Protein AF-A0A6B2CKG6-F1 (afdb_monomer)

pLDDT: mean 75.69, std 12.94, range [37.03, 96.44]

Secondary structure (DSSP, 8-state):
-EEETTTTEEEEGGGTEEEE------BEEEE---EEEEEGGGTEEEEE--EEET--B-TTSPBPS-EEE-SBS-S------S---EEEE--SSEEEEEEETTS-EEEEE-HHHHHHHHHHHHHHHHHHHHHHHHTTTS-HHHHHHHHHHHHHHHHHHHHHHHHHH--B-TTT-SB-EEEGGGEEE-TTS-EEEHHHHHHHHHHHHHHS---S---SPPPEEEETTEEEESS--

Mean predicted aligned error: 13.19 Å

Radius of gyration: 22.21 Å; Cα contacts (8 Å, |Δi|>4): 334; chains: 1; bounding box: 45×64×53 Å

Nearest PDB structures (foldseek):
  8gl8-assembly1_G  TM=9.209E-01  e=3.034E+00  Flavobacterium johnsoniae
  9cez-assembly1_P  TM=4.208E-01  e=2.707E-02  Escherichia coli K-12
  8gl8-assembly1_C  TM=8.796E-01  e=3.820E+00  Flavobacterium johnsoniae
  9cey-assembly1_P  TM=4.227E-01  e=1.356E-01  Escherichia coli K-12
  8cok-assembly1_A  TM=8.008E-01  e=8.072E+00  Homo sapiens

Solvent-accessible surface area (backbone atoms only — not comparable to full-atom values): 13770 Å² total; per-residue (Å²): 115,47,77,41,74,88,82,30,32,39,36,36,68,97,70,78,40,77,43,80,57,88,78,81,61,63,50,15,18,29,53,54,72,77,44,75,50,75,39,76,66,68,77,40,80,44,78,47,69,51,61,46,62,72,37,61,52,42,99,81,73,47,70,50,92,51,62,39,85,23,79,35,56,64,69,74,85,60,84,77,94,70,88,75,52,70,51,74,48,75,40,65,62,33,50,30,40,37,40,34,76,85,74,50,73,48,78,38,79,11,52,67,61,43,51,48,49,53,52,43,52,50,54,39,51,52,49,50,51,51,45,66,75,35,54,92,77,48,56,70,70,58,51,49,50,46,52,37,49,42,50,38,44,51,51,49,45,47,58,70,42,43,80,68,61,59,55,31,34,51,78,65,64,41,74,34,53,76,44,88,91,50,31,29,43,32,94,86,72,51,76,40,49,44,65,62,32,38,45,39,40,54,41,29,72,76,72,58,44,66,78,94,70,84,70,80,90,77,62,62,47,77,52,100,90,49,77,45,61,71,69,76,129

Foldseek 3Di:
DAADQVQQWDQPPVVRDIDHDDDAAAAKAAWDDWDWDQQPLVRDIDIDIFGDAQHQADPVRHGHPHIDDGDDRAPAPDDDPDDKDWAWDDDQQFNIWIAIPVRDIDTHGNVVLNVLVVVLVVVLVVLVVVCVVCVVPDDPVVNVVSVSVSSNSVVVNCVSCCLQQVCAQLVGRGHWDQDPPQWTDDPVGDIDRSSVRSRSNVCCVPVVDGDPDDDPRWDWDDDPRDIGTPDDD

Structure (mmCIF, N/CA/C/O backbone):
data_AF-A0A6B2CKG6-F1
#
_entry.id   AF-A0A6B2CKG6-F1
#
loop_
_atom_site.group_PDB
_atom_site.id
_atom_site.type_symbol
_atom_site.label_atom_id
_atom_site.label_alt_id
_atom_site.label_comp_id
_atom_site.label_asym_id
_atom_site.label_entity_id
_atom_site.label_seq_id
_atom_site.pdbx_PDB_ins_code
_atom_site.Cartn_x
_atom_site.Cartn_y
_atom_site.Cartn_z
_atom_site.occupancy
_atom_site.B_iso_or_equiv
_atom_site.auth_seq_id
_atom_site.auth_comp_id
_atom_site.auth_asym_id
_atom_site.auth_atom_id
_atom_site.pdbx_PDB_model_num
ATOM 1 N N . TYR A 1 1 ? -1.779 26.942 3.873 1.00 89.62 1 TYR A N 1
ATOM 2 C CA . TYR A 1 1 ? -2.722 26.642 2.777 1.00 89.62 1 TYR A CA 1
ATOM 3 C C . TYR A 1 1 ? -4.115 26.387 3.338 1.00 89.62 1 TYR A C 1
ATOM 5 O O . TYR A 1 1 ? -4.227 25.948 4.483 1.00 89.62 1 TYR A O 1
ATOM 13 N N . ILE A 1 2 ? -5.154 26.669 2.553 1.00 90.94 2 ILE A N 1
ATOM 14 C CA . ILE A 1 2 ? -6.554 26.337 2.862 1.00 90.94 2 ILE A CA 1
ATOM 15 C C . ILE A 1 2 ? -7.037 25.303 1.854 1.00 90.94 2 ILE A C 1
ATOM 17 O O . ILE A 1 2 ? -6.683 25.379 0.681 1.00 90.94 2 ILE A O 1
ATOM 21 N N . VAL A 1 3 ? -7.831 24.346 2.325 1.00 89.06 3 VAL A N 1
ATOM 22 C CA . VAL A 1 3 ? -8.505 23.375 1.469 1.00 89.06 3 VAL A CA 1
ATOM 23 C C . VAL A 1 3 ? -9.988 23.700 1.460 1.00 89.06 3 VAL A C 1
ATOM 25 O O . VAL A 1 3 ? -10.661 23.540 2.480 1.00 89.06 3 VAL A O 1
ATOM 28 N N . ASP A 1 4 ? -10.486 24.140 0.314 1.00 89.31 4 ASP A N 1
ATOM 29 C CA . ASP A 1 4 ? -11.913 24.215 0.052 1.00 89.31 4 ASP A CA 1
ATOM 30 C C . ASP A 1 4 ? -12.355 22.906 -0.608 1.00 89.31 4 ASP A C 1
ATOM 32 O O . ASP A 1 4 ? -11.994 22.576 -1.740 1.00 89.31 4 ASP A O 1
ATOM 36 N N . VAL A 1 5 ? -13.089 22.110 0.164 1.00 84.38 5 VAL A N 1
ATOM 37 C CA . VAL A 1 5 ? -13.532 20.776 -0.245 1.00 84.38 5 VAL A CA 1
ATOM 38 C C . VAL A 1 5 ? -14.704 20.854 -1.221 1.00 84.38 5 VAL A C 1
ATOM 40 O O . VAL A 1 5 ? -14.815 19.989 -2.089 1.00 84.38 5 VAL A O 1
ATOM 43 N N . GLU A 1 6 ? -15.557 21.873 -1.089 1.00 85.94 6 GLU A N 1
ATOM 44 C CA . GLU A 1 6 ? -16.769 22.035 -1.897 1.00 85.94 6 GLU A CA 1
ATOM 45 C C . GLU A 1 6 ? -16.403 22.486 -3.308 1.00 85.94 6 GLU A C 1
ATOM 47 O O . GLU A 1 6 ? -16.802 21.850 -4.285 1.00 85.94 6 GLU A O 1
ATOM 52 N N . SER A 1 7 ? -15.553 23.509 -3.418 1.00 89.81 7 SER A N 1
ATOM 53 C CA . SER A 1 7 ? -15.057 23.993 -4.713 1.00 89.81 7 SER A CA 1
ATOM 54 C C . SER A 1 7 ? -13.883 23.173 -5.269 1.00 89.81 7 SER A C 1
ATOM 56 O O . SER A 1 7 ? -13.495 23.346 -6.427 1.00 89.81 7 SER A O 1
ATOM 58 N N . LYS A 1 8 ? -13.334 22.246 -4.470 1.00 90.56 8 LYS A N 1
ATOM 59 C CA . LYS A 1 8 ? -12.121 21.461 -4.759 1.00 90.56 8 LYS A CA 1
ATOM 60 C C . LYS A 1 8 ? -10.914 22.327 -5.123 1.00 90.56 8 LYS A C 1
ATOM 62 O O . LYS A 1 8 ? -10.184 22.041 -6.079 1.00 90.56 8 LYS A O 1
ATOM 67 N N . VAL A 1 9 ? -10.691 23.372 -4.334 1.00 93.56 9 VAL A N 1
ATOM 68 C CA . VAL A 1 9 ? -9.581 24.311 -4.506 1.00 93.56 9 VAL A CA 1
ATOM 69 C C . VAL A 1 9 ? -8.631 24.237 -3.314 1.00 93.56 9 VAL A C 1
ATOM 71 O O . VAL A 1 9 ? -9.029 24.184 -2.151 1.00 93.56 9 VAL A O 1
ATOM 74 N N . LEU A 1 10 ? -7.337 24.229 -3.616 1.00 91.62 10 LEU A N 1
ATOM 75 C CA . LEU A 1 10 ? -6.250 24.387 -2.666 1.00 91.62 10 LEU A CA 1
ATOM 76 C C . LEU A 1 10 ? -5.692 25.807 -2.794 1.00 91.62 10 LEU A C 1
ATOM 78 O O . LEU A 1 10 ? -5.140 26.164 -3.832 1.00 91.62 10 LEU A O 1
ATOM 82 N N . ILE A 1 11 ? -5.815 26.601 -1.733 1.00 94.25 11 ILE A N 1
ATOM 83 C CA . ILE A 1 11 ? -5.394 28.006 -1.708 1.00 94.25 11 ILE A CA 1
ATOM 84 C C . ILE A 1 11 ? -4.045 28.113 -0.991 1.00 94.25 11 ILE A C 1
ATOM 86 O O . ILE A 1 11 ? -3.936 27.899 0.228 1.00 94.25 11 ILE A O 1
ATOM 90 N N . LEU A 1 12 ? -3.006 28.464 -1.742 1.00 92.81 12 LEU A N 1
ATOM 91 C CA . LEU A 1 12 ? -1.650 28.707 -1.262 1.00 92.81 12 LEU A CA 1
ATOM 92 C C . LEU A 1 12 ? -1.452 30.212 -1.039 1.00 92.81 12 LEU A C 1
ATOM 94 O O . LEU A 1 12 ? -0.927 30.919 -1.893 1.00 92.81 12 LEU A O 1
ATOM 98 N N . LYS A 1 13 ? -1.900 30.696 0.127 1.00 90.50 13 LYS A N 1
ATOM 99 C CA . LYS A 1 13 ? -1.921 32.129 0.480 1.00 90.50 13 LYS A CA 1
ATOM 100 C C . LYS A 1 13 ? -0.591 32.848 0.258 1.00 90.50 13 LYS A C 1
ATOM 102 O O . LYS A 1 13 ? -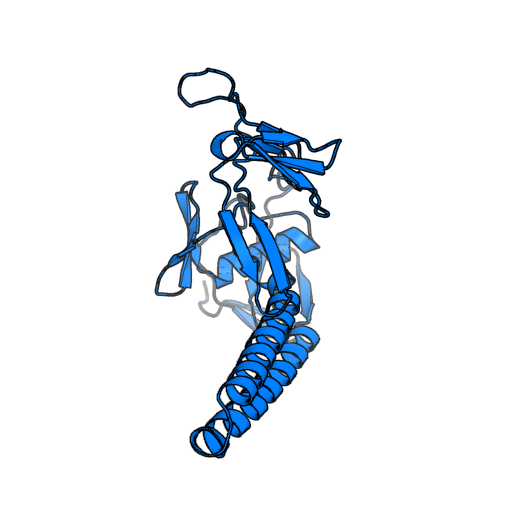0.589 33.921 -0.326 1.00 90.50 13 LYS A O 1
ATOM 107 N N . ASP A 1 14 ? 0.511 32.232 0.677 1.00 91.38 14 ASP A N 1
ATOM 108 C CA . ASP A 1 14 ? 1.851 32.836 0.606 1.00 91.38 14 ASP A CA 1
ATOM 109 C C . ASP A 1 14 ? 2.322 33.064 -0.841 1.00 91.38 14 ASP A C 1
ATOM 111 O O . ASP A 1 14 ? 3.218 33.862 -1.086 1.00 91.38 14 ASP A O 1
ATOM 115 N N . PHE A 1 15 ? 1.693 32.380 -1.800 1.00 91.81 15 PHE A N 1
ATOM 116 C CA . PHE A 1 15 ? 1.998 32.458 -3.227 1.00 91.81 15 PHE A CA 1
ATOM 117 C C . PHE A 1 15 ? 0.878 33.119 -4.035 1.00 91.81 15 PHE A C 1
ATOM 119 O O . PHE A 1 15 ? 0.969 33.168 -5.257 1.00 91.81 15 PHE A O 1
ATOM 126 N N . ASN A 1 16 ? -0.193 33.574 -3.373 1.00 92.25 16 ASN A N 1
ATOM 127 C CA . ASN A 1 16 ? -1.412 34.063 -4.016 1.00 92.25 16 ASN A CA 1
ATOM 128 C C . ASN A 1 16 ? -1.914 33.130 -5.141 1.00 92.25 16 ASN A C 1
ATOM 130 O O . ASN A 1 16 ? -2.263 33.576 -6.232 1.00 92.25 16 ASN A O 1
ATOM 134 N N . LEU A 1 17 ? -1.885 31.816 -4.886 1.00 94.00 17 LEU A N 1
ATOM 135 C CA . LEU A 1 17 ? -2.152 30.792 -5.894 1.00 94.00 17 LEU A CA 1
ATOM 136 C C . LEU A 1 17 ? -3.323 29.897 -5.487 1.00 94.00 17 LEU A C 1
ATOM 138 O O . LEU A 1 17 ? -3.368 29.376 -4.370 1.00 94.00 17 LEU A O 1
ATOM 142 N N . GLU A 1 18 ? -4.229 29.660 -6.432 1.00 94.62 18 GLU A N 1
ATOM 143 C CA . GLU A 1 18 ? -5.342 28.723 -6.301 1.00 94.62 18 GLU A CA 1
ATOM 144 C C . GLU A 1 18 ? -5.160 27.538 -7.248 1.00 94.62 18 GLU A C 1
ATOM 146 O O . GLU A 1 18 ? -4.970 27.701 -8.452 1.00 94.62 18 GLU A O 1
ATOM 151 N N . ILE A 1 19 ? -5.227 26.325 -6.702 1.00 92.38 19 ILE A N 1
ATOM 152 C CA . ILE A 1 19 ? -5.006 25.090 -7.456 1.00 92.38 19 ILE A CA 1
ATOM 153 C C . ILE A 1 19 ? -6.250 24.215 -7.352 1.00 92.38 19 ILE A C 1
ATOM 155 O O . ILE A 1 19 ? -6.601 23.740 -6.272 1.00 92.38 19 ILE A O 1
ATOM 159 N N . LYS A 1 20 ? -6.906 23.951 -8.484 1.00 93.19 20 LYS A N 1
ATOM 160 C CA . LYS A 1 20 ? -8.006 22.978 -8.547 1.00 93.19 20 LYS A CA 1
ATOM 161 C C . LYS A 1 20 ? -7.463 21.555 -8.423 1.00 93.19 20 LYS A C 1
ATOM 163 O O . LYS A 1 20 ? -6.490 21.203 -9.086 1.00 93.19 20 LYS A O 1
ATOM 168 N N . PHE A 1 21 ? -8.115 20.712 -7.623 1.00 88.75 21 PHE A N 1
ATOM 169 C CA . PHE A 1 21 ? -7.756 19.299 -7.480 1.00 88.75 21 PHE A CA 1
ATOM 170 C C . PHE A 1 21 ? -8.911 18.363 -7.863 1.00 88.75 21 PHE A C 1
ATOM 172 O O . PHE A 1 21 ? -10.085 18.651 -7.659 1.00 88.75 21 PHE A O 1
ATOM 179 N N . VAL A 1 22 ? -8.581 17.187 -8.405 1.00 86.31 22 VAL A N 1
ATOM 180 C CA . VAL A 1 22 ? -9.580 16.187 -8.845 1.00 86.31 22 VAL A CA 1
ATOM 181 C C . VAL A 1 22 ? -9.902 15.156 -7.746 1.00 86.31 22 VAL A C 1
ATOM 183 O O . VAL A 1 22 ? -10.965 14.531 -7.755 1.00 86.31 22 VAL A O 1
ATOM 186 N N . GLY A 1 23 ? -8.995 14.978 -6.779 1.00 79.00 23 GLY A N 1
ATOM 187 C CA . GLY A 1 23 ? -9.080 13.968 -5.718 1.00 79.00 23 GLY A CA 1
ATOM 188 C C . GLY A 1 23 ? -10.248 14.132 -4.733 1.00 79.00 23 GLY A C 1
ATOM 189 O O . GLY A 1 23 ? -10.935 15.148 -4.697 1.00 79.00 23 GLY A O 1
ATOM 190 N N . ARG A 1 24 ? -10.464 13.101 -3.902 1.00 79.50 24 ARG A N 1
ATOM 191 C CA . ARG A 1 24 ? -11.426 13.118 -2.784 1.00 79.50 24 ARG A CA 1
ATOM 192 C C . ARG A 1 24 ? -10.695 13.071 -1.446 1.00 79.50 24 ARG A C 1
ATOM 194 O O . ARG A 1 24 ? -9.799 12.241 -1.264 1.00 79.50 24 ARG A O 1
ATOM 201 N N . LEU A 1 25 ? -11.117 13.905 -0.499 1.00 81.75 25 LEU A N 1
ATOM 202 C CA . LEU A 1 25 ? -10.594 13.904 0.866 1.00 81.75 25 LEU A CA 1
ATOM 203 C C . LEU A 1 25 ? -11.277 12.808 1.682 1.00 81.75 25 LEU A C 1
ATOM 205 O O . LEU A 1 25 ? -12.478 12.832 1.928 1.00 81.75 25 LEU A O 1
ATOM 209 N N . ARG A 1 26 ? -10.493 11.817 2.103 1.00 76.06 26 ARG A N 1
ATOM 210 C CA . ARG A 1 26 ? -11.023 10.627 2.786 1.00 76.06 26 ARG A CA 1
ATOM 211 C C . ARG A 1 26 ? -11.264 10.835 4.272 1.00 76.06 26 ARG A C 1
ATOM 213 O O . ARG A 1 26 ? -12.084 10.133 4.850 1.00 76.06 26 ARG A O 1
ATOM 220 N N . TRP A 1 27 ? -10.518 11.741 4.891 1.00 79.44 27 TRP A N 1
ATOM 221 C CA . TRP A 1 27 ? -10.411 11.838 6.340 1.00 79.44 27 TRP A CA 1
ATOM 222 C C . TRP A 1 27 ? -10.795 13.223 6.826 1.00 79.44 27 TRP A C 1
ATOM 224 O O . TRP A 1 27 ? -10.391 14.230 6.248 1.00 79.44 27 TRP A O 1
ATOM 234 N N . PHE A 1 28 ? -11.576 13.243 7.895 1.00 83.88 28 PHE A N 1
ATOM 235 C CA . PHE A 1 28 ? -11.897 14.427 8.661 1.00 83.88 28 PHE A CA 1
ATOM 236 C C . PHE A 1 28 ? -10.957 14.510 9.864 1.00 83.88 28 PHE A C 1
ATOM 238 O O . PHE A 1 28 ? -10.790 13.521 10.583 1.00 83.88 28 PHE A O 1
ATOM 245 N N . GLY A 1 29 ? -10.361 15.676 10.102 1.00 85.81 29 GLY A N 1
ATOM 246 C CA . GLY A 1 29 ? -9.481 15.874 11.252 1.00 85.81 29 GLY A CA 1
ATOM 247 C C . GLY A 1 29 ? -8.511 17.038 11.100 1.00 85.81 29 GLY A C 1
ATOM 248 O O . GLY A 1 29 ? -8.601 17.827 10.154 1.00 85.81 29 GLY A O 1
ATOM 249 N N . ARG A 1 30 ? -7.569 17.150 12.039 1.00 82.81 30 ARG A N 1
ATOM 250 C CA . ARG A 1 30 ? -6.586 18.235 12.062 1.00 82.81 30 ARG A CA 1
ATOM 251 C C . ARG A 1 30 ? -5.640 18.141 10.870 1.00 82.81 30 ARG A C 1
ATOM 253 O O . ARG A 1 30 ? -5.021 17.107 10.625 1.00 82.81 30 ARG A O 1
ATOM 260 N N . GLN A 1 31 ? -5.547 19.246 10.138 1.00 85.81 31 GLN A N 1
ATOM 261 C CA . GLN A 1 31 ? -4.726 19.384 8.942 1.00 85.81 31 GLN A CA 1
ATOM 262 C C . GLN A 1 31 ? -3.233 19.463 9.299 1.00 85.81 31 GLN A C 1
ATOM 264 O O . GLN A 1 31 ? -2.840 20.280 10.132 1.00 85.81 31 GLN A O 1
ATOM 269 N N . GLY A 1 32 ? -2.406 18.649 8.641 1.00 81.50 32 GLY A N 1
ATOM 270 C CA . GLY A 1 32 ? -0.946 18.683 8.735 1.00 81.50 32 GLY A CA 1
ATOM 271 C C . GLY A 1 32 ? -0.275 19.551 7.663 1.00 81.50 32 GLY A C 1
ATOM 272 O O . GLY A 1 32 ? -0.907 20.368 6.987 1.00 81.50 32 GLY A O 1
ATOM 273 N N . ARG A 1 33 ? 1.035 19.372 7.484 1.00 82.75 33 ARG A N 1
ATOM 274 C CA . ARG A 1 33 ? 1.806 20.051 6.432 1.00 82.75 33 ARG A CA 1
ATOM 275 C C . ARG A 1 33 ? 1.435 19.489 5.056 1.00 82.75 33 ARG A C 1
ATOM 277 O O . ARG A 1 33 ? 1.432 18.282 4.884 1.00 82.75 33 ARG A O 1
ATOM 284 N N . LEU A 1 34 ? 1.144 20.357 4.090 1.00 86.62 34 LEU A N 1
ATOM 285 C CA . LEU A 1 34 ? 0.956 19.951 2.697 1.00 86.62 34 LEU A CA 1
ATOM 286 C C . LEU A 1 34 ? 2.306 19.560 2.105 1.00 86.62 34 LEU A C 1
ATOM 288 O O . LEU A 1 34 ? 3.262 20.331 2.189 1.00 86.62 34 LEU A O 1
ATOM 292 N N . GLU A 1 35 ? 2.339 18.408 1.455 1.00 83.75 35 GLU A N 1
ATOM 293 C CA . GLU A 1 35 ? 3.470 17.953 0.660 1.00 83.75 35 GLU A CA 1
ATOM 294 C C . GLU A 1 35 ? 3.045 17.885 -0.801 1.00 83.75 35 GLU A C 1
ATOM 296 O O . GLU A 1 35 ? 2.068 17.217 -1.142 1.00 83.75 35 GLU A O 1
ATOM 301 N N . MET A 1 36 ? 3.765 18.595 -1.665 1.00 84.38 36 MET A N 1
ATOM 302 C CA . MET A 1 36 ? 3.554 18.550 -3.107 1.00 84.38 36 MET A CA 1
ATOM 303 C C . MET A 1 36 ? 4.748 17.874 -3.760 1.00 84.38 36 MET A C 1
ATOM 305 O O . MET A 1 36 ? 5.889 18.229 -3.475 1.00 84.38 36 MET A O 1
ATOM 309 N N . HIS A 1 37 ? 4.486 16.908 -4.631 1.00 84.19 37 HIS A N 1
ATOM 310 C CA . HIS A 1 37 ? 5.516 16.271 -5.439 1.00 84.19 37 HIS A CA 1
ATOM 311 C C . HIS A 1 37 ? 5.060 16.186 -6.889 1.00 84.19 37 HIS A C 1
ATOM 313 O O . HIS A 1 37 ? 3.878 15.976 -7.176 1.00 84.19 37 HIS A O 1
ATOM 319 N N . TYR A 1 38 ? 6.011 16.360 -7.797 1.00 86.38 38 TYR A N 1
ATOM 320 C CA . TYR A 1 38 ? 5.797 16.184 -9.221 1.00 86.38 38 TYR A CA 1
ATOM 321 C C . TYR A 1 38 ? 6.167 14.754 -9.614 1.00 86.38 38 TYR A C 1
ATOM 323 O O . TYR A 1 38 ? 7.263 14.280 -9.318 1.00 86.38 38 TYR A O 1
ATOM 331 N N . ASP A 1 39 ? 5.232 14.047 -10.241 1.00 80.88 39 ASP A N 1
ATOM 332 C CA . ASP A 1 39 ? 5.467 12.734 -10.832 1.00 80.88 39 ASP A CA 1
ATOM 333 C C . ASP A 1 39 ? 5.773 12.929 -12.316 1.00 80.88 39 ASP A C 1
ATOM 335 O O . ASP A 1 39 ? 4.864 13.042 -13.144 1.00 80.88 39 ASP A O 1
ATOM 339 N N . GLU A 1 40 ? 7.065 12.963 -12.639 1.00 78.44 40 GLU A N 1
ATOM 340 C CA . GLU A 1 40 ? 7.563 13.074 -14.013 1.00 78.44 40 GLU A CA 1
ATOM 341 C C . GLU A 1 40 ? 6.969 11.998 -14.924 1.00 78.44 40 GLU A C 1
ATOM 343 O O . GLU A 1 40 ? 6.617 12.288 -16.061 1.00 78.44 40 GLU A O 1
ATOM 348 N N . ALA A 1 41 ? 6.769 10.777 -14.406 1.00 75.50 41 ALA A N 1
ATOM 349 C CA . ALA A 1 41 ? 6.255 9.655 -15.188 1.00 75.50 41 ALA A CA 1
ATOM 350 C C . ALA A 1 41 ? 4.783 9.818 -15.604 1.00 75.50 41 ALA A C 1
ATOM 352 O O . ALA A 1 41 ? 4.252 9.048 -16.411 1.00 75.50 41 ALA A O 1
ATOM 353 N N . ARG A 1 42 ? 4.078 10.761 -14.975 1.00 78.50 42 ARG A N 1
ATOM 354 C CA . ARG A 1 42 ? 2.667 11.066 -15.236 1.00 78.50 42 ARG A CA 1
ATOM 355 C C . ARG A 1 42 ? 2.447 12.495 -15.679 1.00 78.50 42 ARG A C 1
ATOM 357 O O . ARG A 1 42 ? 1.295 12.837 -15.934 1.00 78.50 42 ARG A O 1
ATOM 364 N N . ASN A 1 43 ? 3.512 13.292 -15.737 1.00 86.69 43 ASN A N 1
ATOM 365 C CA . ASN A 1 43 ? 3.441 14.725 -15.961 1.00 86.69 43 ASN A CA 1
ATOM 366 C C . ASN A 1 43 ? 2.349 15.368 -15.083 1.00 86.69 43 ASN A C 1
ATOM 368 O O . ASN A 1 43 ? 1.445 16.052 -15.562 1.00 86.69 43 ASN A O 1
ATOM 372 N N . ALA A 1 44 ? 2.354 15.026 -13.790 1.00 86.94 44 ALA A N 1
ATOM 373 C CA . ALA A 1 44 ? 1.279 15.390 -12.877 1.00 86.94 44 ALA A CA 1
ATOM 374 C C . ALA A 1 44 ? 1.806 15.773 -11.497 1.00 86.94 44 ALA A C 1
ATOM 376 O O . ALA A 1 44 ? 2.668 15.106 -10.926 1.00 86.94 44 ALA A O 1
ATOM 377 N N . TRP A 1 45 ? 1.215 16.820 -10.928 1.00 86.88 45 TRP A N 1
ATOM 378 C CA . TRP A 1 45 ? 1.433 17.207 -9.541 1.00 86.88 45 TRP A CA 1
ATOM 379 C C . TRP A 1 45 ? 0.490 16.451 -8.610 1.00 86.88 45 TRP A C 1
ATOM 381 O O . TRP A 1 45 ? -0.715 16.350 -8.854 1.00 86.88 45 TRP A O 1
ATOM 391 N N . TYR A 1 46 ? 1.040 15.966 -7.504 1.00 83.50 46 TYR A N 1
ATOM 392 C CA . TYR A 1 46 ? 0.298 15.353 -6.415 1.00 83.50 46 TYR A CA 1
ATOM 393 C C . TYR A 1 46 ? 0.459 16.177 -5.146 1.00 83.50 46 TYR A C 1
ATOM 395 O O . TYR A 1 46 ? 1.555 16.610 -4.804 1.00 83.50 46 TYR A O 1
ATOM 403 N N . ALA A 1 47 ? -0.652 16.352 -4.436 1.00 84.62 47 ALA A N 1
ATOM 404 C CA . ALA A 1 47 ? -0.727 17.028 -3.152 1.00 84.62 47 ALA A CA 1
ATOM 405 C C . ALA A 1 47 ? -1.178 16.025 -2.081 1.00 84.62 47 ALA A C 1
ATOM 407 O O . ALA A 1 47 ? -2.272 15.460 -2.165 1.00 84.62 47 ALA A O 1
ATOM 408 N N . CYS A 1 48 ? -0.337 15.814 -1.074 1.00 81.69 48 CYS A N 1
ATOM 409 C CA . CYS A 1 48 ? -0.596 14.958 0.074 1.00 81.69 48 CYS A CA 1
ATOM 410 C C . CYS A 1 48 ? -0.820 15.824 1.313 1.00 81.69 48 CYS A C 1
ATOM 412 O O . CYS A 1 48 ? -0.008 16.687 1.644 1.00 81.69 48 CYS A O 1
ATOM 414 N N . ILE A 1 49 ? -1.932 15.582 2.004 1.00 80.75 49 ILE A N 1
ATOM 415 C CA . ILE A 1 49 ? -2.285 16.277 3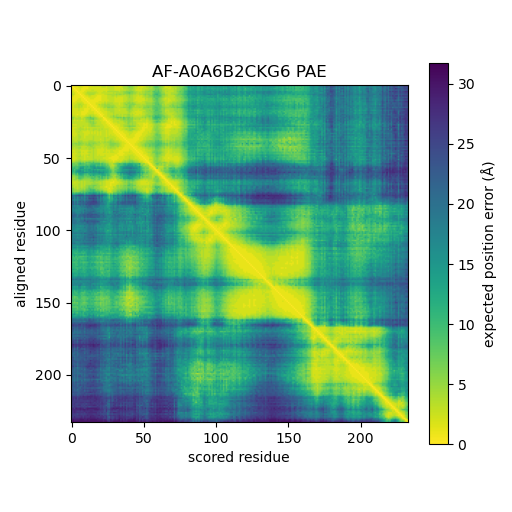.241 1.00 80.75 49 ILE A CA 1
ATOM 416 C C . ILE A 1 49 ? -2.387 15.230 4.353 1.00 80.75 49 ILE A C 1
ATOM 418 O O . ILE A 1 49 ? -3.332 14.433 4.345 1.00 80.75 49 ILE A O 1
ATOM 422 N N . PRO A 1 50 ? -1.449 15.208 5.313 1.00 78.62 50 PRO A N 1
ATOM 423 C CA . PRO A 1 50 ? -1.586 14.433 6.533 1.00 78.62 50 PRO A CA 1
ATOM 424 C C . PRO A 1 50 ? -2.797 14.939 7.319 1.00 78.62 50 PRO A C 1
ATOM 426 O O . PRO A 1 50 ? -2.981 16.148 7.479 1.00 78.62 50 PRO A O 1
ATOM 429 N N . VAL A 1 51 ? -3.623 14.017 7.812 1.00 75.19 51 VAL A N 1
ATOM 430 C CA . VAL A 1 51 ? -4.805 14.339 8.621 1.00 75.19 51 VAL A CA 1
ATOM 431 C C . VAL A 1 51 ? -4.754 13.537 9.914 1.00 75.19 51 VAL A C 1
ATOM 433 O O . VAL A 1 51 ? -4.760 12.306 9.883 1.00 75.19 51 VAL A O 1
ATOM 436 N N . GLU A 1 52 ? -4.733 14.227 11.052 1.00 71.50 52 GLU A N 1
ATOM 437 C CA . GLU A 1 52 ? -4.913 13.596 12.360 1.00 71.50 52 GLU A CA 1
ATOM 438 C C . GLU A 1 52 ? -6.408 13.437 12.653 1.00 71.50 52 GLU A C 1
ATOM 440 O O . GLU A 1 52 ? -7.124 14.400 12.935 1.00 71.50 52 GLU A O 1
ATOM 445 N N . VAL A 1 53 ? -6.891 12.201 12.552 1.00 72.81 53 VAL A N 1
ATOM 446 C CA . VAL A 1 53 ? -8.313 11.859 12.673 1.00 72.81 53 VAL A CA 1
ATOM 447 C C . VAL A 1 53 ? -8.731 11.790 14.142 1.00 72.81 53 VAL A C 1
ATOM 449 O O . VAL A 1 53 ? -8.026 11.209 14.962 1.00 72.81 53 VAL A O 1
ATOM 452 N N . GLY A 1 54 ? -9.896 12.355 14.469 1.00 71.94 54 GLY A N 1
ATOM 453 C CA . GLY A 1 54 ? -10.423 12.404 15.840 1.00 71.94 54 GLY A CA 1
ATOM 454 C C . GLY A 1 54 ? -9.826 13.510 16.718 1.00 71.94 54 GLY A C 1
ATOM 455 O O . GLY A 1 54 ? -10.169 13.602 17.892 1.00 71.94 54 GLY A O 1
ATOM 456 N N . VAL A 1 55 ? -8.959 14.358 16.159 1.00 70.00 55 VAL A N 1
ATOM 457 C CA . VAL A 1 55 ? -8.375 15.515 16.845 1.00 70.00 55 VAL A CA 1
ATOM 458 C C . VAL A 1 55 ? -8.943 16.782 16.213 1.00 70.00 55 VAL A C 1
ATOM 460 O O . VAL A 1 55 ? -8.573 17.150 15.100 1.00 70.00 55 VAL A O 1
ATOM 463 N N . GLU A 1 56 ? -9.865 17.440 16.913 1.00 74.81 56 GLU A N 1
ATOM 464 C CA . GLU A 1 56 ? -10.439 18.733 16.497 1.00 74.81 56 GLU A CA 1
ATOM 465 C C . GLU A 1 56 ? -9.883 19.904 17.322 1.00 74.81 56 GLU A C 1
ATOM 467 O O . GLU A 1 56 ? -9.926 21.060 16.898 1.00 74.81 56 GLU A O 1
ATOM 472 N N . GLU A 1 57 ? -9.290 19.601 18.475 1.00 77.06 57 GLU A N 1
ATOM 473 C CA . GLU A 1 57 ? -8.761 20.567 19.430 1.00 77.06 57 GLU A CA 1
ATOM 474 C C . GLU A 1 57 ? -7.242 20.428 19.555 1.00 77.06 57 GLU A C 1
ATOM 476 O O . GLU A 1 57 ? -6.666 19.341 19.462 1.00 77.06 57 GLU A O 1
ATOM 481 N N . ALA A 1 58 ? -6.560 21.557 19.730 1.00 63.03 58 ALA A N 1
ATOM 482 C CA . ALA A 1 58 ? -5.154 21.576 20.089 1.00 63.03 58 ALA A CA 1
ATOM 483 C C . ALA A 1 58 ? -4.969 21.053 21.522 1.00 63.03 58 ALA A C 1
ATOM 485 O O . ALA A 1 58 ? -5.883 21.116 22.338 1.00 63.03 58 ALA A O 1
ATOM 486 N N . LYS A 1 59 ? -3.744 20.635 21.874 1.00 61.47 59 LYS A N 1
ATOM 487 C CA . LYS A 1 59 ? -3.391 20.198 23.243 1.00 61.47 59 LYS A CA 1
ATOM 488 C C . LYS A 1 59 ? -3.725 21.232 24.335 1.00 61.47 59 LYS A C 1
ATOM 490 O O . LYS A 1 59 ? -3.787 20.884 25.502 1.00 61.47 59 LYS A O 1
ATOM 495 N N . THR A 1 60 ? -3.922 22.491 23.951 1.00 69.81 60 THR A N 1
ATOM 496 C CA . THR A 1 60 ? -4.292 23.622 24.812 1.00 69.81 60 THR A CA 1
ATOM 497 C C . THR A 1 60 ? -5.809 23.841 24.937 1.00 69.81 60 THR A C 1
ATOM 499 O O . THR A 1 60 ? -6.221 24.866 25.469 1.00 69.81 60 THR A O 1
ATOM 502 N N . GLY A 1 61 ? -6.646 22.942 24.403 1.00 70.19 61 GLY A N 1
ATOM 503 C CA . GLY A 1 61 ? -8.116 23.027 24.443 1.00 70.19 61 GLY A CA 1
ATOM 504 C C . GLY A 1 61 ? -8.738 24.001 23.434 1.00 70.19 61 GLY A C 1
ATOM 505 O O . GLY A 1 61 ? -9.955 24.131 23.350 1.00 70.19 61 GLY A O 1
ATOM 506 N N . LYS A 1 62 ? -7.930 24.705 22.631 1.00 75.56 62 LYS A N 1
ATOM 507 C CA . LYS A 1 62 ? -8.440 25.584 21.566 1.00 75.56 62 LYS A CA 1
ATOM 508 C C . LYS A 1 62 ? -8.799 24.764 20.329 1.00 75.56 62 LYS A C 1
ATOM 510 O O . LYS A 1 62 ? -7.984 23.961 19.875 1.00 75.56 62 LYS A O 1
ATOM 515 N N . LYS A 1 63 ? -9.963 25.023 19.722 1.00 76.44 63 LYS A N 1
ATOM 516 C CA . LYS A 1 63 ? -10.335 24.427 18.426 1.00 76.44 63 LYS A CA 1
ATOM 517 C C . LYS A 1 63 ? -9.261 24.706 17.374 1.00 76.44 63 LYS A C 1
ATOM 519 O O . LYS A 1 63 ? -8.777 25.836 17.245 1.00 76.44 63 LYS A O 1
ATOM 524 N N . SER A 1 64 ? -8.879 23.677 16.622 1.00 76.25 64 SER A N 1
ATOM 525 C CA . SER A 1 64 ? -7.943 23.829 15.511 1.00 76.25 64 SER A CA 1
ATOM 526 C C . SER A 1 64 ? -8.573 24.709 14.436 1.00 76.25 64 SER A C 1
ATOM 528 O O . SER A 1 64 ? -9.673 24.440 13.961 1.00 76.25 64 SER A O 1
ATOM 530 N N . LYS A 1 65 ? -7.848 25.747 14.009 1.00 77.25 65 LYS A N 1
ATOM 531 C CA . LYS A 1 65 ? -8.269 26.608 12.892 1.00 77.25 65 LYS A CA 1
ATOM 532 C C . LYS A 1 65 ? -8.224 25.881 11.543 1.00 77.25 65 LYS A C 1
ATOM 534 O O . LYS A 1 65 ? -8.881 26.309 10.602 1.00 77.25 65 LYS A O 1
ATOM 539 N N . HIS A 1 66 ? -7.450 24.799 11.448 1.00 84.62 66 HIS A N 1
ATOM 540 C CA . HIS A 1 66 ? -7.227 24.061 10.208 1.00 84.62 66 HIS A CA 1
ATOM 541 C C . HIS A 1 66 ? -7.727 22.623 10.367 1.00 84.62 66 HIS A C 1
ATOM 543 O O . HIS A 1 66 ? -7.066 21.779 10.985 1.00 84.62 66 HIS A O 1
ATOM 549 N N . ILE A 1 67 ? -8.917 22.372 9.824 1.00 86.56 67 ILE A N 1
ATOM 550 C CA . ILE A 1 67 ? -9.573 21.065 9.797 1.00 86.56 67 ILE A CA 1
ATOM 551 C C . ILE A 1 67 ? -9.827 20.688 8.342 1.00 86.56 67 ILE A C 1
ATOM 553 O O . ILE A 1 67 ? -10.474 21.429 7.604 1.00 86.56 67 ILE A O 1
ATOM 557 N N . VAL A 1 68 ? -9.352 19.509 7.951 1.00 85.25 68 VAL A N 1
ATOM 558 C CA . VAL A 1 68 ? -9.746 18.882 6.692 1.00 85.25 68 VAL A CA 1
ATOM 559 C C . VAL A 1 68 ? -11.112 18.242 6.894 1.00 85.25 68 VAL A C 1
ATOM 561 O O . VAL A 1 68 ? -11.312 17.511 7.861 1.00 85.25 68 VAL A O 1
ATOM 564 N N . LYS A 1 69 ? -12.053 18.496 5.980 1.00 86.94 69 LYS A N 1
ATOM 565 C CA . LYS A 1 69 ? -13.424 17.968 6.039 1.00 86.94 69 LYS A CA 1
ATOM 566 C C . LYS A 1 69 ? -13.622 16.802 5.064 1.00 86.94 69 LYS A C 1
ATOM 568 O O . LYS A 1 69 ? -14.323 16.933 4.068 1.00 86.94 69 LYS A O 1
ATOM 573 N N . GLY A 1 70 ? -12.951 15.677 5.306 1.00 81.81 70 GLY A N 1
ATOM 574 C CA . GLY A 1 70 ? -13.123 14.464 4.496 1.00 81.81 70 GLY A CA 1
ATOM 575 C C . GLY A 1 70 ? -14.265 13.549 4.954 1.00 81.81 70 GLY A C 1
ATOM 576 O O . GLY A 1 70 ? -14.945 13.815 5.939 1.00 81.81 70 GLY A O 1
ATOM 577 N N . GLU A 1 71 ? -14.447 12.429 4.252 1.00 78.00 71 GLU A N 1
ATOM 578 C CA . GLU A 1 71 ? -15.581 11.502 4.446 1.00 78.00 71 GLU A CA 1
ATOM 579 C C . GLU A 1 71 ? -15.626 10.811 5.831 1.00 78.00 71 GLU A C 1
ATOM 581 O O . GLU A 1 71 ? -16.703 10.501 6.337 1.00 78.00 71 GLU A O 1
ATOM 586 N N . ARG A 1 72 ? -14.475 10.519 6.456 1.00 69.44 72 ARG A N 1
ATOM 587 C CA . ARG A 1 72 ? -14.388 9.679 7.670 1.00 69.44 72 ARG A CA 1
ATOM 588 C C . ARG A 1 72 ? -13.883 10.447 8.891 1.00 69.44 72 ARG A C 1
ATOM 590 O O . ARG A 1 72 ? -12.742 10.898 8.888 1.00 69.44 72 ARG A O 1
ATOM 597 N N . ARG A 1 73 ? -14.686 10.504 9.964 1.00 70.81 73 ARG A N 1
ATOM 598 C CA . ARG A 1 73 ? -14.356 11.189 11.240 1.00 70.81 73 ARG A CA 1
ATOM 599 C C . ARG A 1 73 ? -13.673 10.319 12.291 1.00 70.81 73 ARG A C 1
ATOM 601 O O . ARG A 1 73 ? -13.011 10.842 13.178 1.00 70.81 73 ARG A O 1
ATOM 608 N N . VAL A 1 74 ? -13.827 9.002 12.194 1.00 64.81 74 VAL A N 1
ATOM 609 C CA . VAL A 1 74 ? -13.221 8.038 13.116 1.00 64.81 74 VAL A CA 1
ATOM 610 C C . VAL A 1 74 ? -12.533 6.932 12.337 1.00 64.81 74 VAL A C 1
ATOM 612 O O . VAL A 1 74 ? -12.967 6.527 11.257 1.00 64.81 74 VAL A O 1
ATOM 615 N N . ILE A 1 75 ? -11.437 6.441 12.900 1.00 59.78 75 ILE A N 1
ATOM 616 C CA . ILE A 1 75 ? -10.678 5.325 12.338 1.00 59.78 75 ILE A CA 1
ATOM 617 C C . ILE A 1 75 ? -11.352 3.989 12.681 1.00 59.78 75 ILE A C 1
ATOM 619 O O . ILE A 1 75 ? -11.324 3.044 11.888 1.00 59.78 75 ILE A O 1
ATOM 623 N N . GLN A 1 76 ? -11.943 3.901 13.874 1.00 52.50 76 GLN A N 1
ATOM 624 C CA . GLN A 1 76 ? -12.487 2.667 14.422 1.00 52.50 76 GLN A CA 1
ATOM 625 C C . GLN A 1 76 ? -13.925 2.450 13.944 1.00 52.50 76 GLN A C 1
ATOM 627 O O . GLN A 1 76 ? -14.815 3.241 14.233 1.00 52.50 76 GLN A O 1
ATOM 632 N N . ILE A 1 77 ? -14.151 1.358 13.209 1.00 53.00 77 ILE A N 1
ATOM 633 C CA . ILE A 1 77 ? -15.443 1.075 12.563 1.00 53.00 77 ILE A CA 1
ATOM 634 C C . ILE A 1 77 ? -16.413 0.318 13.496 1.00 53.00 77 ILE A C 1
ATOM 636 O O . ILE A 1 77 ? -17.615 0.376 13.261 1.00 53.00 77 ILE A O 1
ATOM 640 N N . LYS A 1 78 ? -15.940 -0.354 14.564 1.00 50.44 78 LYS A N 1
ATOM 641 C CA . LYS A 1 78 ? -16.745 -0.894 15.690 1.00 50.44 78 LYS A CA 1
ATOM 642 C C . LYS A 1 78 ? -15.858 -1.602 16.721 1.00 50.44 78 LYS A C 1
ATOM 644 O O . LYS A 1 78 ? -14.814 -2.150 16.366 1.00 50.44 78 LYS A O 1
ATOM 649 N N . SER A 1 79 ? -16.305 -1.659 17.974 1.00 48.19 79 SER A N 1
ATOM 650 C CA . SER A 1 79 ? -15.720 -2.544 18.988 1.00 48.19 79 SER A CA 1
ATOM 651 C C . SER A 1 79 ? -15.969 -4.017 18.624 1.00 48.19 79 SER A C 1
ATOM 653 O O . SER A 1 79 ? -17.059 -4.360 18.144 1.00 48.19 79 SER A O 1
ATOM 655 N N . PRO A 1 80 ? -14.982 -4.910 18.803 1.00 56.88 80 PRO A N 1
ATOM 656 C CA . PRO A 1 80 ? -15.166 -6.331 18.543 1.00 56.88 80 PRO A CA 1
ATOM 657 C C . PRO A 1 80 ? -16.204 -6.908 19.514 1.00 56.88 80 PRO A C 1
ATOM 659 O O . PRO A 1 80 ? -16.110 -6.728 20.720 1.00 56.88 80 PRO A O 1
ATOM 662 N N . LYS A 1 81 ? -17.205 -7.614 18.977 1.00 60.38 81 LYS A N 1
ATOM 663 C CA . LYS A 1 81 ? -18.327 -8.176 19.752 1.00 60.38 81 LYS A CA 1
ATOM 664 C C . LYS A 1 81 ? -17.976 -9.427 20.584 1.00 60.38 81 LYS A C 1
ATOM 666 O O . LYS A 1 81 ? -18.879 -10.010 21.165 1.00 60.38 81 LYS A O 1
ATOM 671 N N . GLY A 1 82 ? -16.729 -9.907 20.591 1.00 66.69 82 GLY A N 1
ATOM 672 C CA . GLY A 1 82 ? -16.409 -11.214 21.179 1.00 66.69 82 GLY A CA 1
ATOM 673 C C . GLY A 1 82 ? -14.941 -11.411 21.550 1.00 66.69 82 GLY A C 1
ATOM 674 O O . GLY A 1 82 ? -14.098 -10.569 21.252 1.00 66.69 82 GLY A O 1
ATOM 675 N N . ASN A 1 83 ? -14.659 -12.552 22.183 1.00 71.62 83 ASN A N 1
ATOM 676 C CA . ASN A 1 83 ? -13.378 -12.943 22.791 1.00 71.62 83 ASN A CA 1
ATOM 677 C C . ASN A 1 83 ? -12.552 -13.944 21.951 1.00 71.62 83 ASN A C 1
ATOM 679 O O . ASN A 1 83 ? -11.589 -14.522 22.455 1.00 71.62 83 ASN A O 1
ATOM 683 N N . LYS A 1 84 ? -12.929 -14.174 20.687 1.00 72.62 84 LYS A N 1
ATOM 684 C CA . LYS A 1 84 ? -12.265 -15.145 19.805 1.00 72.62 84 LYS A CA 1
ATOM 685 C C . LYS A 1 84 ? -10.842 -14.703 19.460 1.00 72.62 84 LYS A C 1
ATOM 687 O O . LYS A 1 84 ? -10.585 -13.518 19.242 1.00 72.62 84 LYS A O 1
ATOM 692 N N . ALA A 1 85 ? -9.934 -15.668 19.381 1.00 72.00 85 ALA A N 1
ATOM 693 C CA . ALA A 1 85 ? -8.565 -15.447 18.930 1.00 72.00 85 ALA A CA 1
ATOM 694 C C . ALA A 1 85 ? -8.460 -15.731 17.430 1.00 72.00 85 ALA A C 1
ATOM 696 O O . ALA A 1 85 ? -9.163 -16.597 16.919 1.00 72.00 85 ALA A O 1
ATOM 697 N N . ALA A 1 86 ? -7.576 -15.022 16.733 1.00 75.06 86 ALA A N 1
ATOM 698 C CA . ALA A 1 86 ? -7.266 -15.301 15.339 1.00 75.06 86 ALA A CA 1
ATOM 699 C C . ALA A 1 86 ? -5.753 -15.385 15.139 1.00 75.06 86 ALA A C 1
ATOM 701 O O . ALA A 1 86 ? -5.013 -14.534 15.634 1.00 75.06 86 ALA A O 1
ATOM 702 N N . SER A 1 87 ? -5.318 -16.405 14.407 1.00 73.12 87 SER A N 1
ATOM 703 C CA . SER A 1 87 ? -3.979 -16.513 13.842 1.00 73.12 87 SER A CA 1
ATOM 704 C C . SER A 1 87 ? -4.011 -15.990 12.412 1.00 73.12 87 SER A C 1
ATOM 706 O O . SER A 1 87 ? -4.970 -16.254 11.684 1.00 73.12 87 SER A O 1
ATOM 708 N N . ILE A 1 88 ? -2.994 -15.226 12.020 1.00 73.75 88 ILE A N 1
ATOM 709 C CA . ILE A 1 88 ? -2.875 -14.698 10.663 1.00 73.75 88 ILE A CA 1
ATOM 710 C C . ILE A 1 88 ? -1.466 -14.973 10.165 1.00 73.75 88 ILE A C 1
ATOM 712 O O . ILE A 1 88 ? -0.501 -14.533 10.787 1.00 73.75 88 ILE A O 1
ATOM 716 N N . ASP A 1 89 ? -1.378 -15.654 9.032 1.00 75.38 89 ASP A N 1
ATOM 717 C CA . ASP A 1 89 ? -0.144 -15.853 8.285 1.00 75.38 89 ASP A CA 1
ATOM 718 C C . ASP A 1 89 ? -0.190 -15.049 6.984 1.00 75.38 89 ASP A C 1
ATOM 720 O O . ASP A 1 89 ? -1.251 -14.952 6.360 1.00 75.38 89 ASP A O 1
ATOM 724 N N . LEU A 1 90 ? 0.938 -14.461 6.584 1.00 70.81 90 LEU A N 1
ATOM 725 C CA . LEU A 1 90 ? 1.054 -13.736 5.321 1.00 70.81 90 LEU A CA 1
ATOM 726 C C . LEU A 1 90 ? 2.023 -14.428 4.387 1.00 70.81 90 LEU A C 1
ATOM 728 O O . LEU A 1 90 ? 3.172 -14.678 4.735 1.00 70.81 90 LEU A O 1
ATOM 732 N N . GLY A 1 91 ? 1.584 -14.615 3.149 1.00 67.62 91 GLY A N 1
ATOM 733 C CA . GLY A 1 91 ? 2.414 -15.155 2.093 1.00 67.62 91 GLY A CA 1
ATOM 734 C C . GLY A 1 91 ? 2.140 -14.501 0.748 1.00 67.62 91 GLY A C 1
ATOM 735 O O . GLY A 1 91 ? 1.136 -13.833 0.517 1.00 67.62 91 GLY A O 1
ATOM 736 N N . ILE A 1 92 ? 3.047 -14.733 -0.195 1.00 65.19 92 ILE A N 1
ATOM 737 C CA . ILE A 1 92 ? 2.890 -14.233 -1.564 1.00 65.19 92 ILE A CA 1
ATOM 738 C C . ILE A 1 92 ? 1.813 -15.010 -2.345 1.00 65.19 92 ILE A C 1
ATOM 740 O O . ILE A 1 92 ? 1.088 -14.433 -3.149 1.00 65.19 92 ILE A O 1
ATOM 744 N N . ASN A 1 93 ? 1.665 -16.317 -2.083 1.00 65.50 93 ASN A N 1
ATOM 745 C CA . ASN A 1 93 ? 0.622 -17.154 -2.694 1.00 65.50 93 ASN A CA 1
ATOM 746 C C . ASN A 1 93 ? -0.746 -16.929 -2.039 1.00 65.50 93 ASN A C 1
ATOM 748 O O . ASN A 1 93 ? -1.763 -16.892 -2.729 1.00 65.50 93 ASN A O 1
ATOM 752 N N . ASN A 1 94 ? -0.754 -16.750 -0.717 1.00 71.56 94 ASN A N 1
ATOM 753 C CA . ASN A 1 94 ? -1.921 -16.436 0.096 1.00 71.56 94 ASN A CA 1
ATOM 754 C C . ASN A 1 94 ? -1.619 -15.143 0.848 1.00 71.56 94 ASN A C 1
ATOM 756 O O . ASN A 1 94 ? -0.949 -15.184 1.876 1.00 71.56 94 ASN A O 1
ATOM 760 N N . LEU A 1 95 ? -2.102 -14.012 0.321 1.00 70.56 95 LEU A N 1
ATOM 761 C CA . LEU A 1 95 ? -1.877 -12.681 0.895 1.00 70.56 95 LEU A CA 1
ATOM 762 C C . LEU A 1 95 ? -2.180 -12.643 2.385 1.00 70.56 95 LEU A C 1
ATOM 764 O O . LEU A 1 95 ? -1.476 -11.962 3.117 1.00 70.56 95 LEU A O 1
ATOM 768 N N . ALA A 1 96 ? -3.202 -13.383 2.814 1.00 74.19 96 ALA A N 1
ATOM 769 C CA . ALA A 1 96 ? -3.361 -13.774 4.201 1.00 74.19 96 ALA A CA 1
ATOM 770 C C . ALA A 1 96 ? -4.086 -15.121 4.315 1.00 74.19 96 ALA A C 1
ATOM 772 O O . ALA A 1 96 ? -5.017 -15.403 3.557 1.00 74.19 96 ALA A O 1
ATOM 773 N N . SER A 1 97 ? -3.701 -15.921 5.300 1.00 77.06 97 SER A N 1
ATOM 774 C CA . SER A 1 97 ? -4.470 -17.055 5.813 1.00 77.06 97 SER A CA 1
ATOM 775 C C . SER A 1 97 ? -4.863 -16.730 7.248 1.00 77.06 97 SER A C 1
ATOM 777 O O . SER A 1 97 ? -3.995 -16.493 8.084 1.00 77.06 97 SER A O 1
ATOM 779 N N . VAL A 1 98 ? -6.163 -16.650 7.524 1.00 78.12 98 VAL A N 1
ATOM 780 C CA . VAL A 1 98 ? -6.703 -16.274 8.834 1.00 78.12 98 VAL A CA 1
ATOM 781 C C . VAL A 1 98 ? -7.451 -17.461 9.418 1.00 78.12 98 VAL A C 1
ATOM 783 O O . VAL A 1 98 ? -8.446 -17.892 8.845 1.00 78.12 98 VAL A O 1
ATOM 786 N N . VAL A 1 99 ? -7.017 -17.951 10.574 1.00 78.38 99 VAL A N 1
ATOM 787 C CA . VAL A 1 99 ? -7.700 -19.018 11.319 1.00 78.38 99 VAL A CA 1
ATOM 788 C C . VAL A 1 99 ? -8.221 -18.438 12.620 1.00 78.38 99 VAL A C 1
ATOM 790 O O . VAL A 1 99 ? -7.462 -17.833 13.373 1.00 78.38 99 VAL A O 1
ATOM 793 N N . VAL A 1 100 ? -9.506 -18.615 12.899 1.00 78.31 100 VAL A N 1
ATOM 794 C CA . VAL A 1 100 ? -10.157 -18.147 14.125 1.00 78.31 100 VAL A CA 1
ATOM 795 C C . VAL A 1 100 ? -10.363 -19.329 15.073 1.00 78.31 100 VAL A C 1
ATOM 797 O O . VAL A 1 100 ? -10.556 -20.464 14.648 1.00 78.31 100 VAL A O 1
ATOM 800 N N . SER A 1 101 ? -10.343 -19.070 16.380 1.00 78.06 101 SER A N 1
ATOM 801 C CA . SER A 1 101 ? -10.490 -20.078 17.438 1.00 78.06 101 SER A CA 1
ATOM 802 C C . SER A 1 101 ? -11.829 -20.828 17.439 1.00 78.06 101 SER A C 1
ATOM 804 O O . SER A 1 101 ? -12.009 -21.728 18.246 1.00 78.06 101 SER A O 1
ATOM 806 N N . ASP A 1 102 ? -12.782 -20.440 16.592 1.00 77.94 102 ASP A N 1
ATOM 807 C CA . ASP A 1 102 ? -14.064 -21.125 16.398 1.00 77.94 102 ASP A CA 1
ATOM 808 C C . ASP A 1 102 ? -14.065 -22.087 15.198 1.00 77.94 102 ASP A C 1
ATOM 810 O O . ASP A 1 102 ? -15.123 -22.573 14.815 1.00 77.94 102 ASP A O 1
ATOM 814 N N . GLY A 1 103 ? -12.901 -22.331 14.588 1.00 72.31 103 GLY A N 1
ATOM 815 C CA . GLY A 1 103 ? -12.762 -23.176 13.403 1.00 72.31 103 GLY A CA 1
ATOM 816 C C . GLY A 1 103 ? -12.965 -22.439 12.078 1.00 72.31 103 GLY A C 1
ATOM 817 O O . GLY A 1 103 ? -12.769 -23.038 11.023 1.00 72.31 103 GLY A O 1
ATOM 818 N N . THR A 1 104 ? -13.303 -21.142 12.088 1.00 76.81 104 THR A N 1
ATOM 819 C CA . THR A 1 104 ? -13.407 -20.360 10.848 1.00 76.81 104 THR A CA 1
ATOM 820 C C . THR A 1 104 ? -12.034 -20.214 10.203 1.00 76.81 104 THR A C 1
ATOM 822 O O . THR A 1 104 ? -11.099 -19.700 10.821 1.00 76.81 104 THR A O 1
ATOM 825 N N . TRP A 1 105 ? -11.932 -20.579 8.928 1.00 77.56 105 TRP A N 1
ATOM 826 C CA . TRP A 1 105 ? -10.741 -20.364 8.115 1.00 77.56 105 TRP A CA 1
ATOM 827 C C . TRP A 1 105 ? -11.062 -19.456 6.929 1.00 77.56 105 TRP A C 1
ATOM 829 O O . TRP A 1 105 ? -11.994 -19.708 6.168 1.00 77.56 105 TRP A O 1
ATOM 839 N N . ILE A 1 106 ? -10.297 -18.373 6.782 1.00 77.62 106 ILE A N 1
ATOM 840 C CA . ILE A 1 106 ? -10.451 -17.403 5.700 1.00 77.62 106 ILE A CA 1
ATOM 841 C C . ILE A 1 106 ? -9.139 -17.302 4.932 1.00 77.62 106 ILE A C 1
ATOM 843 O O . ILE A 1 106 ? -8.101 -16.956 5.497 1.00 77.62 106 ILE A O 1
ATOM 847 N N . LEU A 1 107 ? -9.203 -17.553 3.627 1.00 76.19 107 LEU A N 1
ATOM 848 C CA . LEU A 1 107 ? -8.055 -17.493 2.734 1.00 76.19 107 LEU A CA 1
ATOM 849 C C . LEU A 1 107 ? -8.179 -16.319 1.762 1.00 76.19 107 LEU A C 1
ATOM 851 O O . LEU A 1 107 ? -9.125 -16.236 0.978 1.00 76.19 107 LEU A O 1
ATOM 855 N N . TYR A 1 108 ? -7.177 -15.446 1.755 1.00 72.00 108 TYR A N 1
ATOM 856 C CA . TYR A 1 108 ? -7.038 -14.374 0.775 1.00 72.00 108 TYR A CA 1
ATOM 857 C C . TYR A 1 108 ? -5.991 -14.786 -0.248 1.00 72.00 108 TYR A C 1
ATOM 859 O O . TYR A 1 108 ? -4.790 -14.706 0.007 1.00 72.00 108 TYR A O 1
ATOM 867 N N . LYS A 1 109 ? -6.443 -15.239 -1.419 1.00 75.12 109 LYS A N 1
ATOM 868 C CA . LYS A 1 109 ? -5.542 -15.653 -2.501 1.00 75.12 109 LYS A CA 1
ATOM 869 C C . LYS A 1 109 ? -4.691 -14.471 -2.969 1.00 75.12 109 LYS A C 1
ATOM 871 O O . LYS A 1 109 ? -5.209 -13.411 -3.309 1.00 75.12 109 LYS A O 1
ATOM 876 N N . GLY A 1 110 ? -3.381 -14.685 -3.008 1.00 73.38 110 GLY A N 1
ATOM 877 C CA . GLY A 1 110 ? -2.370 -13.732 -3.463 1.00 73.38 110 GLY A CA 1
ATOM 878 C C . GLY A 1 110 ? -1.883 -13.931 -4.887 1.00 73.38 110 GLY A C 1
ATOM 879 O O . GLY A 1 110 ? -1.143 -13.092 -5.386 1.00 73.38 110 GLY A O 1
ATOM 8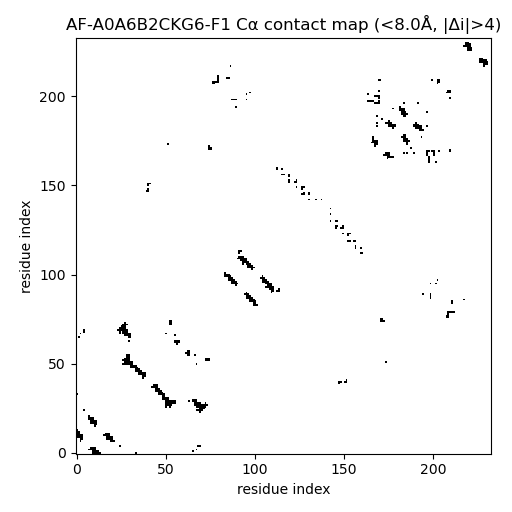80 N N . ILE A 1 111 ? -2.337 -14.989 -5.563 1.00 75.31 111 ILE A N 1
ATOM 881 C CA . ILE A 1 111 ? -1.896 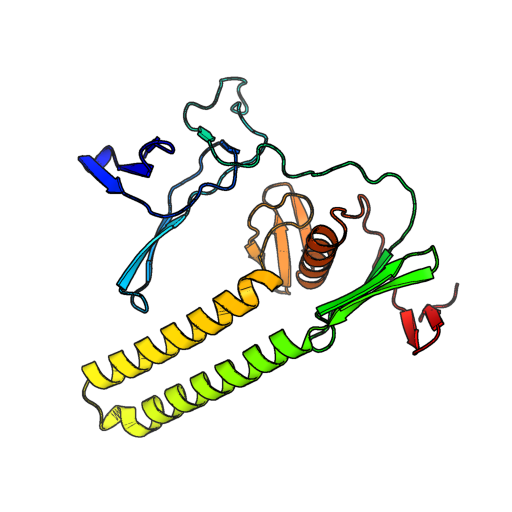-15.369 -6.913 1.00 75.31 111 ILE A CA 1
ATOM 882 C C . ILE A 1 111 ? -1.910 -14.186 -7.889 1.00 75.31 111 ILE A C 1
ATOM 884 O O . ILE A 1 111 ? -0.892 -13.925 -8.513 1.00 75.31 111 ILE A O 1
ATOM 888 N N . ARG A 1 112 ? -2.986 -13.389 -7.941 1.00 75.19 112 ARG A N 1
ATOM 889 C CA . ARG A 1 112 ? -3.047 -12.228 -8.853 1.00 75.19 112 ARG A CA 1
ATOM 890 C C . ARG A 1 112 ? -2.024 -11.139 -8.512 1.00 75.19 112 ARG A C 1
ATOM 892 O O . ARG A 1 112 ? -1.426 -10.545 -9.398 1.00 75.19 112 ARG A O 1
ATOM 899 N N . ALA A 1 113 ? -1.795 -10.889 -7.222 1.00 74.25 113 ALA A N 1
ATOM 900 C CA . ALA A 1 113 ? -0.785 -9.929 -6.776 1.00 74.25 113 ALA A CA 1
ATOM 901 C C . ALA A 1 113 ? 0.637 -10.416 -7.086 1.00 74.25 113 ALA A C 1
ATOM 903 O O . ALA A 1 113 ? 1.503 -9.626 -7.459 1.00 74.25 113 ALA A O 1
ATOM 904 N N . LYS A 1 114 ? 0.858 -11.726 -6.954 1.00 78.06 114 LYS A N 1
ATOM 905 C CA . LYS A 1 114 ? 2.098 -12.408 -7.312 1.00 78.06 114 LYS A CA 1
ATOM 906 C C . LYS A 1 114 ? 2.359 -12.333 -8.819 1.00 78.06 114 LYS A C 1
ATOM 908 O O . LYS A 1 114 ? 3.458 -11.962 -9.213 1.00 78.06 114 LYS A O 1
ATOM 913 N N . GLU A 1 115 ? 1.364 -12.644 -9.646 1.00 83.44 115 GLU A N 1
ATOM 914 C CA . GLU A 1 115 ? 1.430 -12.532 -11.111 1.00 83.44 115 GLU A CA 1
ATOM 915 C C . GLU A 1 115 ? 1.799 -11.112 -11.540 1.00 83.44 115 GLU A C 1
ATOM 917 O O . GLU A 1 115 ? 2.745 -10.926 -12.303 1.00 83.44 115 GLU A O 1
ATOM 922 N N . ASP A 1 116 ? 1.115 -10.111 -10.983 1.00 84.12 116 ASP A N 1
ATOM 923 C CA . ASP A 1 116 ? 1.412 -8.705 -11.245 1.00 84.12 116 ASP A CA 1
ATOM 924 C C . ASP A 1 116 ? 2.845 -8.345 -10.855 1.00 84.12 116 ASP A C 1
ATOM 926 O O . ASP A 1 116 ? 3.556 -7.708 -11.633 1.00 84.12 116 ASP A O 1
ATOM 930 N N . TYR A 1 117 ? 3.292 -8.777 -9.674 1.00 84.31 117 TYR A N 1
ATOM 931 C CA . TYR A 1 117 ? 4.664 -8.564 -9.231 1.00 84.31 117 TYR A CA 1
ATOM 932 C C . TYR A 1 117 ? 5.677 -9.140 -10.220 1.00 84.31 117 TYR A C 1
ATOM 934 O O . TYR A 1 117 ? 6.537 -8.400 -10.697 1.00 84.31 117 TYR A O 1
ATOM 942 N N . PHE A 1 118 ? 5.556 -10.420 -10.583 1.00 87.75 118 PHE A N 1
ATOM 943 C CA . PHE A 1 118 ? 6.491 -11.054 -11.514 1.00 87.75 118 PHE A CA 1
ATOM 944 C C . PHE A 1 118 ? 6.454 -10.420 -12.900 1.00 87.75 118 PHE A C 1
ATOM 946 O O . PHE A 1 118 ? 7.510 -10.166 -13.479 1.00 87.75 118 PHE A O 1
ATOM 953 N N . TYR A 1 119 ? 5.263 -10.115 -13.413 1.00 91.19 119 TYR A N 1
ATOM 954 C CA . TYR A 1 119 ? 5.106 -9.466 -14.706 1.00 91.19 119 TYR A CA 1
ATOM 955 C C . TYR A 1 119 ? 5.811 -8.105 -14.740 1.00 91.19 119 TYR A C 1
ATOM 957 O O . TYR A 1 119 ? 6.652 -7.865 -15.606 1.00 91.19 119 TYR A O 1
ATOM 965 N N . PHE A 1 120 ? 5.521 -7.214 -13.786 1.00 90.75 120 PHE A N 1
ATOM 966 C CA . PHE A 1 120 ? 6.121 -5.879 -13.788 1.00 90.75 120 PHE A CA 1
ATOM 967 C C . PHE A 1 120 ? 7.613 -5.907 -13.46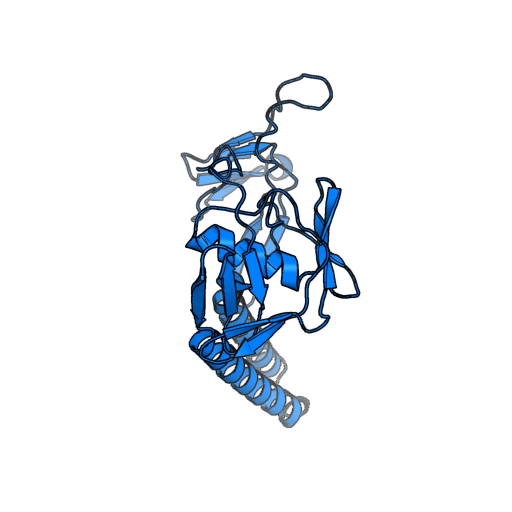9 1.00 90.75 120 PHE A C 1
ATOM 969 O O . PHE A 1 120 ? 8.358 -5.173 -14.110 1.00 90.75 120 PHE A O 1
ATOM 976 N N . MET A 1 121 ? 8.063 -6.754 -12.541 1.00 89.38 121 MET A N 1
ATOM 977 C CA . MET A 1 121 ? 9.492 -6.899 -12.244 1.00 89.38 121 MET A CA 1
ATOM 978 C C . MET A 1 121 ? 10.273 -7.383 -13.466 1.00 89.38 121 MET A C 1
ATOM 980 O O . MET A 1 121 ? 11.323 -6.822 -13.768 1.00 89.38 121 MET A O 1
ATOM 984 N N . LYS A 1 122 ? 9.733 -8.354 -14.217 1.00 95.75 122 LYS A N 1
ATOM 985 C CA . LYS A 1 122 ? 10.332 -8.810 -15.477 1.00 95.75 122 LYS A CA 1
ATOM 986 C C . LYS A 1 122 ? 10.427 -7.668 -16.491 1.00 95.75 122 LYS A C 1
ATOM 988 O O . LYS A 1 122 ? 11.502 -7.412 -17.019 1.00 95.75 122 LYS A O 1
ATOM 993 N N . ARG A 1 123 ? 9.332 -6.932 -16.709 1.00 96.12 123 ARG A N 1
ATOM 994 C CA . ARG A 1 123 ? 9.309 -5.782 -17.632 1.00 96.12 123 ARG A CA 1
ATOM 995 C C . ARG A 1 123 ? 10.298 -4.685 -17.233 1.00 96.12 123 ARG A C 1
ATOM 997 O O . ARG A 1 123 ? 10.943 -4.112 -18.099 1.00 96.12 123 ARG A O 1
ATOM 1004 N N . ILE A 1 124 ? 10.426 -4.389 -15.941 1.00 93.38 124 ILE A N 1
ATOM 1005 C CA . ILE A 1 124 ? 11.389 -3.402 -15.433 1.00 93.38 124 ILE A CA 1
ATOM 1006 C C . ILE A 1 124 ? 12.822 -3.868 -15.697 1.00 93.38 124 ILE A C 1
ATOM 1008 O O . ILE A 1 124 ? 13.625 -3.074 -16.177 1.00 93.38 124 ILE A O 1
ATOM 1012 N N . ALA A 1 125 ? 13.128 -5.139 -15.424 1.00 93.75 125 ALA A N 1
ATOM 1013 C CA . ALA A 1 125 ? 14.451 -5.705 -15.669 1.00 93.75 125 ALA A CA 1
ATOM 1014 C C . ALA A 1 125 ? 14.822 -5.675 -17.161 1.00 93.75 125 ALA A C 1
ATOM 1016 O O . ALA A 1 125 ? 15.952 -5.339 -17.499 1.00 93.75 125 ALA A O 1
ATOM 1017 N N . GLU A 1 126 ? 13.867 -5.951 -18.054 1.00 96.44 126 GLU A N 1
ATOM 1018 C CA . GLU A 1 126 ? 14.061 -5.841 -19.506 1.00 96.44 126 GLU A CA 1
ATOM 1019 C C . GLU A 1 126 ? 14.410 -4.404 -19.927 1.00 96.44 126 GLU A C 1
ATOM 1021 O O . GLU A 1 126 ? 15.383 -4.194 -20.649 1.00 96.44 126 GLU A O 1
ATOM 1026 N N . VAL A 1 127 ? 13.658 -3.404 -19.446 1.00 94.38 127 VAL A N 1
ATOM 1027 C CA . VAL A 1 127 ? 13.914 -1.986 -19.768 1.00 94.38 127 VAL A CA 1
ATOM 1028 C C . VAL A 1 127 ? 15.250 -1.522 -19.186 1.00 94.38 127 VAL A C 1
ATOM 1030 O O . VAL A 1 127 ? 16.012 -0.839 -19.867 1.00 94.38 127 VAL A O 1
ATOM 1033 N N . GLN A 1 128 ? 15.564 -1.925 -17.953 1.00 92.94 128 GLN A N 1
ATOM 1034 C CA . GLN A 1 128 ? 16.845 -1.626 -17.322 1.00 92.94 128 GLN A CA 1
ATOM 1035 C C . GLN A 1 128 ? 18.012 -2.229 -18.114 1.00 92.94 128 GLN A C 1
ATOM 1037 O O . GLN A 1 128 ? 18.974 -1.526 -18.407 1.00 92.94 128 GLN A O 1
ATOM 1042 N N . SER A 1 129 ? 17.907 -3.499 -18.513 1.00 95.00 129 SER A N 1
ATOM 1043 C CA . SER A 1 129 ? 18.934 -4.173 -19.310 1.00 95.00 129 SER A CA 1
ATOM 1044 C C . SER A 1 129 ? 19.139 -3.496 -20.664 1.00 95.00 129 SER A C 1
ATOM 1046 O O . SER A 1 129 ? 20.279 -3.343 -21.100 1.00 95.00 129 SER A O 1
ATOM 1048 N N . LEU A 1 130 ? 18.054 -3.080 -21.328 1.00 92.44 130 LEU A N 1
ATOM 1049 C CA . LEU A 1 130 ? 18.118 -2.351 -22.595 1.00 92.44 130 LEU A CA 1
ATOM 1050 C C . LEU A 1 130 ? 18.853 -1.017 -22.434 1.00 92.44 130 LEU A C 1
ATOM 1052 O O . LEU A 1 130 ? 19.765 -0.724 -23.205 1.00 92.44 130 LEU A O 1
ATOM 1056 N N . ARG A 1 131 ? 18.488 -0.240 -21.407 1.00 92.69 131 ARG A N 1
ATOM 1057 C CA . ARG A 1 131 ? 19.155 1.022 -21.070 1.00 92.69 131 ARG A CA 1
ATOM 1058 C C . ARG A 1 131 ? 20.639 0.807 -20.812 1.00 92.69 131 ARG A C 1
ATOM 1060 O O . ARG A 1 131 ? 21.451 1.532 -21.366 1.00 92.69 131 ARG A O 1
ATOM 1067 N N . ASP A 1 132 ? 20.987 -0.181 -19.994 1.00 91.50 132 ASP A N 1
ATOM 1068 C CA . ASP A 1 132 ? 22.374 -0.421 -19.592 1.00 91.50 132 ASP A CA 1
ATOM 1069 C C . ASP A 1 132 ? 23.227 -0.912 -20.775 1.00 91.50 132 ASP A C 1
ATOM 1071 O O . ASP A 1 132 ? 24.365 -0.481 -20.926 1.00 91.50 132 ASP A O 1
ATOM 1075 N N . THR A 1 133 ? 22.659 -1.730 -21.671 1.00 92.12 133 THR A N 1
ATOM 1076 C CA . THR A 1 133 ? 23.344 -2.219 -22.886 1.00 92.12 133 THR A CA 1
ATOM 1077 C C . THR A 1 133 ? 23.610 -1.106 -23.898 1.00 92.12 133 THR A C 1
ATOM 1079 O O . THR A 1 133 ? 24.599 -1.140 -24.631 1.00 92.12 133 THR A O 1
ATOM 1082 N N . LEU A 1 134 ? 22.701 -0.136 -23.983 1.00 88.50 134 LEU A N 1
ATOM 1083 C CA . LEU A 1 134 ? 22.752 0.926 -24.982 1.00 88.50 134 LEU A CA 1
ATOM 1084 C C . LEU A 1 134 ? 23.209 2.269 -24.406 1.00 88.50 134 LEU A C 1
ATOM 1086 O O . LEU A 1 134 ? 23.208 3.259 -25.128 1.00 88.50 134 LEU A O 1
ATOM 1090 N N . ARG A 1 135 ? 23.624 2.316 -23.137 1.00 83.12 135 ARG A N 1
ATOM 1091 C CA . ARG A 1 135 ? 23.915 3.557 -22.410 1.00 83.12 135 ARG A CA 1
ATOM 1092 C C . ARG A 1 135 ? 24.906 4.469 -23.134 1.00 83.12 135 ARG A C 1
ATOM 1094 O O . ARG A 1 135 ? 24.677 5.667 -23.181 1.00 83.12 135 ARG A O 1
ATOM 1101 N N . ASP A 1 136 ? 25.942 3.898 -23.742 1.00 87.38 136 ASP A N 1
ATOM 1102 C CA . ASP A 1 136 ? 26.987 4.660 -24.447 1.00 87.38 136 ASP A CA 1
ATOM 1103 C C . ASP A 1 136 ? 26.649 4.926 -25.926 1.00 87.38 136 ASP A C 1
ATOM 1105 O O . ASP A 1 136 ? 27.407 5.574 -26.643 1.00 87.38 136 ASP A O 1
ATOM 1109 N N . LYS A 1 137 ? 25.527 4.379 -26.410 1.00 89.81 137 LYS A N 1
ATOM 1110 C CA . LYS A 1 137 ? 25.062 4.471 -27.805 1.00 89.81 137 LYS A CA 1
ATOM 1111 C C . LYS A 1 137 ? 23.804 5.323 -27.958 1.00 89.81 137 LYS A C 1
ATOM 1113 O O . LYS A 1 137 ? 23.409 5.625 -29.081 1.00 89.81 137 LYS A O 1
ATOM 1118 N N . LEU A 1 138 ? 23.141 5.646 -26.852 1.00 85.12 138 LEU A N 1
ATOM 1119 C CA . LEU A 1 138 ? 21.915 6.427 -26.827 1.00 85.12 138 LEU A CA 1
ATOM 1120 C C . LEU A 1 138 ? 22.227 7.894 -26.570 1.00 85.12 138 LEU A C 1
ATOM 1122 O O . LEU A 1 138 ? 23.120 8.236 -25.803 1.00 85.12 138 LEU A O 1
ATOM 1126 N N . LEU A 1 139 ? 21.431 8.750 -27.198 1.00 88.75 139 LEU A N 1
ATOM 1127 C CA . LEU A 1 139 ? 21.333 10.149 -26.816 1.00 88.75 139 LEU A CA 1
ATOM 1128 C C . LEU A 1 139 ? 20.685 10.254 -25.427 1.00 88.75 139 LEU A C 1
ATOM 1130 O O . LEU A 1 139 ? 19.873 9.404 -25.045 1.00 88.75 139 LEU A O 1
ATOM 1134 N N . ASP A 1 140 ? 20.998 11.326 -24.701 1.00 85.62 140 ASP A N 1
ATOM 1135 C CA . ASP A 1 140 ? 20.501 11.550 -23.337 1.00 85.62 140 ASP A CA 1
ATOM 1136 C C . ASP A 1 140 ? 18.967 11.483 -23.248 1.00 85.62 140 ASP A C 1
ATOM 1138 O O . ASP A 1 140 ? 18.418 10.850 -22.347 1.00 85.62 140 ASP A O 1
ATOM 1142 N N . ASN A 1 141 ? 18.257 12.026 -24.243 1.00 87.06 141 ASN A N 1
ATOM 1143 C CA . ASN A 1 141 ? 16.793 11.978 -24.299 1.00 87.06 141 ASN A CA 1
ATOM 1144 C C . ASN A 1 141 ? 16.235 10.543 -24.379 1.00 87.06 141 ASN A C 1
ATOM 1146 O O . ASN A 1 141 ? 15.207 10.245 -23.775 1.00 87.06 141 ASN A O 1
ATOM 1150 N N . ALA A 1 142 ? 16.915 9.631 -25.075 1.00 87.38 142 ALA A N 1
ATOM 1151 C CA . ALA A 1 142 ? 16.503 8.234 -25.163 1.00 87.38 142 ALA A CA 1
ATOM 1152 C C . ALA A 1 142 ? 16.769 7.478 -23.848 1.00 87.38 142 ALA A C 1
ATOM 1154 O O . ALA A 1 142 ? 15.984 6.613 -23.451 1.00 87.38 142 ALA A O 1
ATOM 1155 N N . ILE A 1 143 ? 17.838 7.829 -23.124 1.00 86.75 143 ILE A N 1
ATOM 1156 C CA . ILE A 1 143 ? 18.084 7.324 -21.764 1.00 86.75 143 ILE A CA 1
ATOM 1157 C C . ILE A 1 143 ? 16.984 7.818 -20.813 1.00 86.75 143 ILE A C 1
ATOM 1159 O O . ILE A 1 143 ? 16.477 7.041 -19.995 1.00 86.75 143 ILE A O 1
ATOM 1163 N N . ASP A 1 144 ? 16.577 9.079 -20.943 1.00 87.62 144 ASP A N 1
ATOM 1164 C CA . ASP A 1 144 ? 15.495 9.669 -20.158 1.00 87.62 144 ASP A CA 1
ATOM 1165 C C . ASP A 1 144 ? 14.146 8.998 -20.418 1.00 87.62 144 ASP A C 1
ATOM 1167 O O . ASP A 1 144 ? 13.426 8.701 -19.462 1.00 87.62 144 ASP A O 1
ATOM 1171 N N . GLU A 1 145 ? 13.823 8.663 -21.669 1.00 89.56 145 GLU A N 1
ATOM 1172 C CA . GLU A 1 145 ? 12.616 7.900 -22.009 1.00 89.56 145 GLU A CA 1
ATOM 1173 C C . GLU A 1 145 ? 12.602 6.509 -21.359 1.00 89.56 145 GLU A C 1
ATOM 1175 O O . GLU A 1 145 ? 11.586 6.095 -20.789 1.00 89.56 145 GLU A O 1
ATOM 1180 N N . LEU A 1 146 ? 13.732 5.795 -21.375 1.00 91.31 146 LEU A N 1
ATOM 1181 C CA . LEU A 1 146 ? 13.849 4.487 -20.722 1.00 91.31 146 LEU A CA 1
ATOM 1182 C C . LEU A 1 146 ? 13.713 4.607 -19.200 1.00 91.31 146 LEU A C 1
ATOM 1184 O O . LEU A 1 146 ? 13.002 3.817 -18.571 1.00 91.31 146 LEU A O 1
ATOM 1188 N N . ASN A 1 147 ? 14.333 5.622 -18.596 1.00 89.38 147 ASN A N 1
ATOM 1189 C CA . ASN A 1 147 ? 14.183 5.904 -17.170 1.00 89.38 147 ASN A CA 1
ATOM 1190 C C . ASN A 1 147 ? 12.733 6.271 -16.817 1.00 89.38 147 ASN A C 1
ATOM 1192 O O . ASN A 1 147 ? 12.199 5.790 -15.813 1.00 89.38 147 ASN A O 1
ATOM 1196 N N . HIS A 1 148 ? 12.069 7.073 -17.647 1.00 89.50 148 HIS A N 1
ATOM 1197 C CA . HIS A 1 148 ? 10.659 7.412 -17.501 1.00 89.50 148 HIS A CA 1
ATOM 1198 C C . HIS A 1 148 ? 9.778 6.155 -17.587 1.00 89.50 148 HIS A C 1
ATOM 1200 O O . HIS A 1 148 ? 8.897 5.953 -16.747 1.00 89.50 148 HIS A O 1
ATOM 1206 N N . GLU A 1 149 ? 10.042 5.255 -18.537 1.00 92.62 149 GLU A N 1
ATOM 1207 C CA . GLU A 1 149 ? 9.323 3.985 -18.664 1.00 92.62 149 GLU A CA 1
ATOM 1208 C C . GLU A 1 149 ? 9.534 3.079 -17.443 1.00 92.62 149 GLU A C 1
ATOM 1210 O O . GLU A 1 149 ? 8.562 2.530 -16.911 1.00 92.62 149 GLU A O 1
ATOM 1215 N N . MET A 1 150 ? 10.762 2.982 -16.920 1.00 90.81 150 MET A N 1
ATOM 1216 C CA . MET A 1 150 ? 11.035 2.281 -15.661 1.00 90.81 150 MET A CA 1
ATOM 1217 C C . MET A 1 150 ? 10.210 2.868 -14.510 1.00 90.81 150 MET A C 1
ATOM 1219 O O . MET A 1 150 ? 9.502 2.126 -13.822 1.00 90.81 150 MET A O 1
ATOM 1223 N N . ARG A 1 151 ? 10.232 4.197 -14.317 1.00 88.00 151 ARG A N 1
ATOM 1224 C CA . ARG A 1 151 ? 9.433 4.889 -13.284 1.00 88.00 151 ARG A CA 1
ATOM 1225 C C . ARG A 1 151 ? 7.939 4.612 -13.467 1.00 88.00 151 ARG A C 1
ATOM 1227 O O . ARG A 1 151 ? 7.231 4.329 -12.496 1.00 88.00 151 ARG A O 1
ATOM 1234 N N . ARG A 1 152 ? 7.448 4.612 -14.709 1.00 92.25 152 ARG A N 1
ATOM 1235 C CA . ARG A 1 152 ? 6.049 4.322 -15.048 1.00 92.25 152 ARG A CA 1
ATOM 1236 C C . ARG A 1 152 ? 5.657 2.888 -14.687 1.00 92.25 152 ARG A C 1
ATOM 1238 O O . ARG A 1 152 ? 4.579 2.686 -14.111 1.00 92.25 152 ARG A O 1
ATOM 1245 N N . LEU A 1 153 ? 6.501 1.902 -15.000 1.00 91.69 153 LEU A N 1
ATOM 1246 C CA . LEU A 1 153 ? 6.291 0.490 -14.664 1.00 91.69 153 LEU A CA 1
ATOM 1247 C C . LEU A 1 153 ? 6.332 0.261 -13.151 1.00 91.69 153 LEU A C 1
ATOM 1249 O O . LEU A 1 153 ? 5.394 -0.334 -12.614 1.00 91.69 153 LEU A O 1
ATOM 1253 N N . TYR A 1 154 ? 7.324 0.820 -12.451 1.00 85.56 154 TYR A N 1
ATOM 1254 C CA . TYR A 1 154 ? 7.362 0.826 -10.986 1.00 85.56 154 TYR A CA 1
ATOM 1255 C C . TYR A 1 154 ? 6.094 1.451 -10.407 1.00 85.56 154 TYR A C 1
ATOM 1257 O O . TYR A 1 154 ? 5.456 0.866 -9.537 1.00 85.56 154 TYR A O 1
ATOM 1265 N N . GLY A 1 155 ? 5.646 2.590 -10.936 1.00 81.94 155 GLY A N 1
ATOM 1266 C CA . GLY A 1 155 ? 4.413 3.239 -10.503 1.00 81.94 155 GLY A CA 1
ATOM 1267 C C . GLY A 1 155 ? 3.150 2.412 -10.779 1.00 81.94 155 GLY A C 1
ATOM 1268 O O . GLY A 1 155 ? 2.193 2.461 -10.004 1.00 81.94 155 GLY A O 1
ATOM 1269 N N . LYS A 1 156 ? 3.092 1.643 -11.875 1.00 87.00 156 LYS A N 1
ATOM 1270 C CA . LYS A 1 156 ? 2.000 0.683 -12.131 1.00 87.00 156 LYS A CA 1
ATOM 1271 C C . LYS A 1 156 ? 2.021 -0.450 -11.108 1.00 87.00 156 LYS A C 1
ATOM 1273 O O . LYS A 1 156 ? 0.989 -0.679 -10.479 1.00 87.00 156 LYS A O 1
ATOM 1278 N N . LEU A 1 157 ? 3.177 -1.082 -10.898 1.00 84.69 157 LEU A N 1
ATOM 1279 C CA . LEU A 1 157 ? 3.356 -2.133 -9.897 1.00 84.69 157 LEU A CA 1
ATOM 1280 C C . LEU A 1 157 ? 2.963 -1.632 -8.506 1.00 84.69 157 LEU A C 1
ATOM 1282 O O . LEU A 1 157 ? 2.099 -2.218 -7.860 1.00 84.69 157 LEU A O 1
ATOM 1286 N N . MET A 1 158 ? 3.515 -0.495 -8.084 1.00 75.62 158 MET A N 1
ATOM 1287 C CA . MET A 1 158 ? 3.209 0.114 -6.795 1.00 75.62 158 MET A CA 1
ATOM 1288 C C . MET A 1 158 ? 1.726 0.417 -6.653 1.00 75.62 158 MET A C 1
ATOM 1290 O O . MET A 1 158 ? 1.187 0.130 -5.604 1.00 75.62 158 MET A O 1
ATOM 1294 N N . ARG A 1 159 ? 1.009 0.902 -7.674 1.00 74.94 159 ARG A N 1
ATOM 1295 C CA . ARG A 1 159 ? -0.452 1.108 -7.566 1.00 74.94 159 ARG A CA 1
ATOM 1296 C C . ARG A 1 159 ? -1.230 -0.193 -7.395 1.00 74.94 159 ARG A C 1
ATOM 1298 O O . ARG A 1 159 ? -2.175 -0.221 -6.607 1.00 74.94 159 ARG A O 1
ATOM 1305 N N . ARG A 1 160 ? -0.832 -1.257 -8.099 1.00 75.50 160 ARG A N 1
ATOM 1306 C CA . ARG A 1 160 ? -1.446 -2.585 -7.937 1.00 75.50 160 ARG A CA 1
ATOM 1307 C C . ARG A 1 160 ? -1.175 -3.155 -6.542 1.00 75.50 160 ARG A C 1
ATOM 1309 O O . ARG A 1 160 ? -2.080 -3.698 -5.915 1.00 75.50 160 ARG A O 1
ATOM 1316 N N . LEU A 1 161 ? 0.027 -2.928 -6.012 1.00 69.62 161 LEU A N 1
ATOM 1317 C CA . LEU A 1 161 ? 0.449 -3.378 -4.685 1.00 69.62 161 LEU A CA 1
ATOM 1318 C C . LEU A 1 161 ? 0.018 -2.455 -3.531 1.00 69.62 161 LEU A C 1
ATOM 1320 O O . LEU A 1 161 ? -0.154 -2.925 -2.412 1.00 69.62 161 LEU A O 1
ATOM 1324 N N . LEU A 1 162 ? -0.218 -1.162 -3.761 1.00 63.44 162 LEU A N 1
ATOM 1325 C CA . LEU A 1 162 ? -0.546 -0.155 -2.736 1.00 63.44 162 LEU A CA 1
ATOM 1326 C C . LEU A 1 162 ? -1.839 -0.509 -2.000 1.00 63.44 162 LEU A C 1
ATOM 1328 O O . LEU A 1 162 ? -2.008 -0.235 -0.815 1.00 63.44 162 LEU A O 1
ATOM 1332 N N . HIS A 1 163 ? -2.756 -1.162 -2.706 1.00 54.25 163 HIS A N 1
ATOM 1333 C CA . HIS A 1 163 ? -3.970 -1.731 -2.141 1.00 54.25 163 HIS A CA 1
ATOM 1334 C C . HIS A 1 163 ? -3.696 -2.809 -1.071 1.00 54.25 163 HIS A C 1
ATOM 1336 O O . HIS A 1 163 ? -4.493 -2.959 -0.141 1.00 54.25 163 HIS A O 1
ATOM 1342 N N . LEU A 1 164 ? -2.585 -3.538 -1.198 1.00 54.44 164 LEU A N 1
ATOM 1343 C CA . LEU A 1 164 ? -2.171 -4.655 -0.344 1.00 54.44 164 LEU A CA 1
ATOM 1344 C C . LEU A 1 164 ? -1.239 -4.203 0.784 1.00 54.44 164 LEU A C 1
ATOM 1346 O O . LEU A 1 164 ? -1.387 -4.655 1.914 1.00 54.44 164 LEU A O 1
ATOM 1350 N N . TYR A 1 165 ? -0.336 -3.265 0.489 1.00 53.41 165 TYR A N 1
ATOM 1351 C CA . TYR A 1 165 ? 0.753 -2.843 1.376 1.00 53.41 165 TYR A CA 1
ATOM 1352 C C . TYR A 1 165 ? 0.621 -1.411 1.884 1.00 53.41 165 TYR A C 1
ATOM 1354 O O . TYR A 1 165 ? 1.626 -0.801 2.237 1.00 53.41 165 TYR A O 1
ATOM 1362 N N . ARG A 1 166 ? -0.589 -0.832 1.910 1.00 57.56 166 ARG A N 1
ATOM 1363 C CA . ARG A 1 166 ? -0.800 0.489 2.519 1.00 57.56 166 ARG A CA 1
ATOM 1364 C C . ARG A 1 166 ? -0.106 0.514 3.883 1.00 57.56 166 ARG A C 1
ATOM 1366 O O . ARG A 1 166 ? -0.529 -0.190 4.800 1.00 57.56 166 ARG A O 1
ATOM 1373 N N . ASN A 1 167 ? 0.951 1.321 3.992 1.00 63.28 167 ASN A N 1
ATOM 1374 C CA . ASN A 1 167 ? 1.703 1.548 5.220 1.00 63.28 167 ASN A CA 1
ATOM 1375 C C . ASN A 1 167 ? 0.824 2.388 6.127 1.00 63.28 167 ASN A C 1
ATOM 1377 O O . ASN A 1 167 ? 1.036 3.581 6.279 1.00 63.28 167 ASN A O 1
ATOM 1381 N N . HIS A 1 168 ? -0.254 1.812 6.633 1.00 72.75 168 HIS A N 1
ATOM 1382 C CA . HIS A 1 168 ? -1.108 2.453 7.607 1.00 72.75 168 HIS A CA 1
ATOM 1383 C C . HIS A 1 168 ? -1.078 1.604 8.860 1.00 72.75 168 HIS A C 1
ATOM 1385 O O . HIS A 1 168 ? -1.112 0.376 8.769 1.00 72.75 168 HIS A O 1
ATOM 1391 N N . CYS A 1 169 ? -1.028 2.236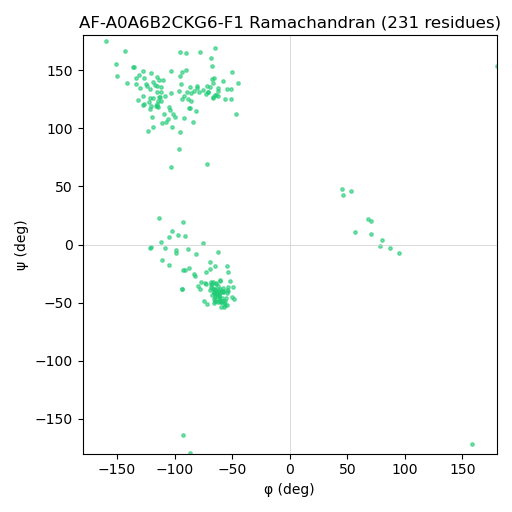 10.026 1.00 74.75 169 CYS A N 1
ATOM 1392 C CA . CYS A 1 169 ? -1.154 1.529 11.287 1.00 74.75 169 CYS A CA 1
ATOM 1393 C C . CYS A 1 169 ? -2.477 0.766 11.247 1.00 74.75 169 CYS A C 1
ATOM 1395 O O . CYS A 1 169 ? -3.519 1.372 11.000 1.00 74.75 169 CYS A O 1
ATOM 1397 N N . ALA A 1 170 ? -2.466 -0.544 11.468 1.00 74.75 170 ALA A N 1
ATOM 1398 C CA . ALA A 1 170 ? -3.698 -1.318 11.383 1.00 74.75 170 ALA A CA 1
ATOM 1399 C C . ALA A 1 170 ? -4.775 -0.796 12.350 1.00 74.75 170 ALA A C 1
ATOM 1401 O O . ALA A 1 170 ? -5.941 -0.700 11.972 1.00 74.75 170 ALA A O 1
ATOM 1402 N N . TYR A 1 171 ? -4.351 -0.364 13.541 1.00 71.88 171 TYR A N 1
ATOM 1403 C CA . TYR A 1 171 ? -5.185 0.226 14.590 1.00 71.88 171 TYR A CA 1
ATOM 1404 C C . TYR A 1 171 ? -5.669 1.635 14.262 1.00 71.88 171 TYR A C 1
ATOM 1406 O O . TYR A 1 171 ? -6.861 1.909 14.337 1.00 71.88 171 TYR A O 1
ATOM 1414 N N . HIS A 1 172 ? -4.744 2.519 13.880 1.00 70.75 172 HIS A N 1
ATOM 1415 C CA . HIS A 1 172 ? -5.021 3.950 13.736 1.00 70.75 172 HIS A CA 1
ATOM 1416 C C . HIS A 1 172 ? -5.290 4.388 12.295 1.00 70.75 172 HIS A C 1
ATOM 1418 O O . HIS A 1 172 ? -5.667 5.521 12.062 1.00 70.75 172 HIS A O 1
ATOM 1424 N N . GLY A 1 173 ? -5.121 3.527 11.294 1.00 71.00 173 GLY A N 1
ATOM 1425 C CA . GLY A 1 173 ? -5.372 3.875 9.894 1.00 71.00 173 GLY A CA 1
ATOM 1426 C C . GLY A 1 173 ? -4.587 5.085 9.374 1.00 71.00 173 GLY A C 1
ATOM 1427 O O . GLY A 1 173 ? -4.895 5.544 8.282 1.00 71.00 173 GLY A O 1
ATOM 1428 N N . ILE A 1 174 ? -3.606 5.580 10.128 1.00 67.75 174 ILE A N 1
ATOM 1429 C CA . ILE A 1 174 ? -2.713 6.669 9.743 1.00 67.75 174 ILE A CA 1
ATOM 1430 C C . ILE A 1 174 ? -1.497 6.099 9.051 1.00 67.75 174 ILE A C 1
ATOM 1432 O O . ILE A 1 174 ? -1.091 4.980 9.371 1.00 67.75 174 ILE A O 1
ATOM 1436 N N . GLU A 1 175 ? -0.923 6.869 8.138 1.00 70.19 175 GLU A N 1
ATOM 1437 C CA . GLU A 1 175 ? 0.317 6.497 7.480 1.00 70.19 175 GLU A CA 1
ATOM 1438 C C . GLU A 1 175 ? 1.435 6.276 8.504 1.00 70.19 175 GLU A C 1
ATOM 1440 O O . GLU A 1 175 ? 1.507 6.948 9.536 1.00 70.19 175 GLU A O 1
ATOM 1445 N N . VAL A 1 176 ? 2.257 5.263 8.259 1.00 71.25 176 VAL A N 1
ATOM 1446 C CA . VAL A 1 176 ? 3.332 4.865 9.165 1.00 71.25 176 VAL A CA 1
ATOM 1447 C C . VAL A 1 176 ? 4.650 4.796 8.436 1.00 71.25 176 VAL A C 1
ATOM 1449 O O . VAL A 1 176 ? 4.737 4.338 7.297 1.00 71.25 176 VAL A O 1
ATOM 1452 N N . GLU A 1 177 ? 5.691 5.197 9.147 1.00 63.81 177 GLU A N 1
ATOM 1453 C CA . GLU A 1 177 ? 7.050 5.112 8.653 1.00 63.81 177 GLU A CA 1
ATOM 1454 C C . GLU A 1 177 ? 7.597 3.701 8.905 1.00 63.81 177 GLU A C 1
ATOM 1456 O O . GLU A 1 177 ? 7.488 3.153 10.013 1.00 63.81 177 GLU A O 1
ATOM 1461 N N . ARG A 1 178 ? 8.194 3.101 7.873 1.00 62.16 178 ARG A N 1
ATOM 1462 C CA . ARG A 1 178 ? 8.890 1.819 7.993 1.00 62.16 178 ARG A CA 1
ATOM 1463 C C . ARG A 1 178 ? 10.336 2.086 8.401 1.00 62.16 178 ARG A C 1
ATOM 1465 O O . ARG A 1 178 ? 11.085 2.717 7.666 1.00 62.16 178 ARG A O 1
ATOM 1472 N N . LYS A 1 179 ? 10.727 1.592 9.571 1.00 66.94 179 LYS A N 1
ATOM 1473 C CA . LYS A 1 179 ? 12.097 1.659 10.087 1.00 66.94 179 LYS A CA 1
ATOM 1474 C C . LYS A 1 179 ? 12.905 0.425 9.644 1.00 66.94 179 LYS A C 1
ATOM 1476 O O . LYS A 1 179 ? 12.315 -0.580 9.221 1.00 66.94 179 LYS A O 1
ATOM 1481 N N . PRO A 1 180 ? 14.249 0.466 9.752 1.00 46.59 180 PRO A N 1
ATOM 1482 C CA . PRO A 1 180 ? 15.101 -0.695 9.507 1.00 46.59 180 PRO A CA 1
ATOM 1483 C C . PRO A 1 180 ? 14.624 -1.930 10.282 1.00 46.59 180 PRO A C 1
ATOM 1485 O O . PRO A 1 180 ? 14.082 -1.804 11.382 1.00 46.59 180 PRO A O 1
ATOM 1488 N N . ARG A 1 181 ? 14.841 -3.124 9.712 1.00 48.62 181 ARG A N 1
ATOM 1489 C CA . ARG A 1 181 ? 14.330 -4.421 10.215 1.00 48.62 181 ARG A CA 1
ATOM 1490 C C . ARG A 1 181 ? 12.809 -4.595 10.120 1.00 48.62 181 ARG A C 1
ATOM 1492 O O . ARG A 1 181 ? 12.230 -5.406 10.831 1.00 48.62 181 ARG A O 1
ATOM 1499 N N . GLY A 1 182 ? 12.152 -3.835 9.243 1.00 60.47 182 GLY A N 1
ATOM 1500 C CA . GLY A 1 182 ? 10.742 -4.048 8.921 1.00 60.47 182 GLY A CA 1
ATOM 1501 C C . GLY A 1 182 ? 9.781 -3.667 10.047 1.00 60.47 182 GLY A C 1
ATOM 1502 O O . GLY A 1 182 ? 8.642 -4.121 10.032 1.00 60.47 182 GLY A O 1
ATOM 1503 N N . VAL A 1 183 ? 10.200 -2.838 11.005 1.00 70.25 183 VAL A N 1
ATOM 1504 C CA . VAL A 1 183 ? 9.327 -2.347 12.079 1.00 70.25 183 VAL A CA 1
ATOM 1505 C C . VAL A 1 183 ? 8.572 -1.113 11.601 1.00 70.25 183 VAL A C 1
ATOM 1507 O O . VAL A 1 183 ? 9.144 -0.163 11.077 1.00 70.25 183 VAL A O 1
ATOM 1510 N N . VAL A 1 184 ? 7.266 -1.129 11.799 1.00 72.25 184 VAL A N 1
ATOM 1511 C CA . VAL A 1 184 ? 6.352 -0.021 11.564 1.00 72.25 184 VAL A CA 1
ATOM 1512 C C . VAL A 1 184 ? 6.271 0.830 12.826 1.00 72.25 184 VAL A C 1
ATOM 1514 O O . VAL A 1 184 ? 5.934 0.311 13.893 1.00 72.25 184 VAL A O 1
ATOM 1517 N N . HIS A 1 185 ? 6.543 2.131 12.697 1.00 73.12 185 HIS A N 1
ATOM 1518 C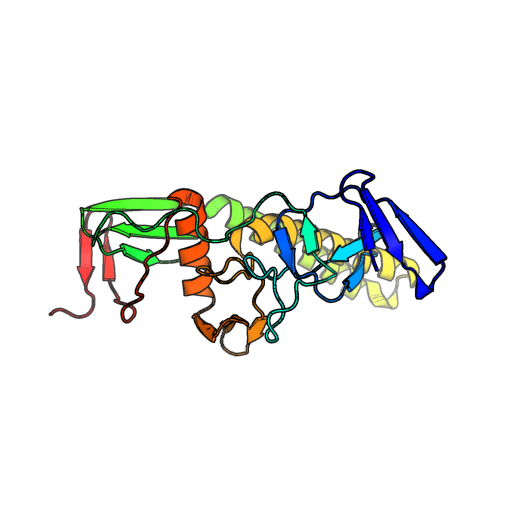 CA . HIS A 1 185 ? 6.349 3.098 13.774 1.00 73.12 185 HIS A CA 1
ATOM 1519 C C . HIS A 1 185 ? 5.113 3.955 13.513 1.00 73.12 185 HIS A C 1
ATOM 1521 O O . HIS A 1 185 ? 5.034 4.694 12.533 1.00 73.12 185 HIS A O 1
ATOM 1527 N N . CYS A 1 186 ? 4.143 3.866 14.414 1.00 77.06 186 CYS A N 1
ATOM 1528 C CA . CYS A 1 186 ? 2.958 4.701 14.400 1.00 77.06 186 CYS A CA 1
ATOM 1529 C C . CYS A 1 186 ? 3.217 5.985 15.203 1.00 77.06 186 CYS A C 1
ATOM 1531 O O . CYS A 1 186 ? 3.643 5.888 16.356 1.00 77.06 186 CYS A O 1
ATOM 1533 N N . PRO A 1 187 ? 2.905 7.176 14.659 1.00 71.38 187 PRO A N 1
ATOM 1534 C CA . PRO A 1 187 ? 2.968 8.444 15.396 1.00 71.38 187 PRO A CA 1
ATOM 1535 C C . PRO A 1 187 ? 2.185 8.448 16.718 1.00 71.38 187 PRO A C 1
ATOM 1537 O O . PRO A 1 187 ? 2.512 9.195 17.631 1.00 71.38 187 PRO A O 1
ATOM 1540 N N . MET A 1 188 ? 1.182 7.574 16.845 1.00 72.75 188 MET A N 1
ATOM 1541 C CA . MET A 1 188 ? 0.373 7.397 18.056 1.00 72.75 188 MET A CA 1
ATOM 1542 C C . MET A 1 188 ? 0.907 6.296 18.995 1.00 72.75 188 MET A C 1
ATOM 1544 O O . MET A 1 188 ? 0.161 5.758 19.804 1.00 72.75 188 MET A O 1
ATOM 1548 N N . GLY A 1 189 ? 2.181 5.911 18.867 1.00 73.94 189 GLY A N 1
ATOM 1549 C CA . GLY A 1 189 ? 2.887 5.067 19.842 1.00 73.94 189 GLY A CA 1
ATOM 1550 C C . GLY A 1 189 ? 2.914 3.561 19.557 1.00 73.94 189 GLY A C 1
ATOM 1551 O O . GLY A 1 189 ? 3.638 2.833 20.232 1.00 73.94 189 GLY A O 1
ATOM 1552 N N . HIS A 1 190 ? 2.196 3.059 18.546 1.00 73.69 190 HIS A N 1
ATOM 1553 C CA . HIS A 1 190 ? 2.269 1.638 18.179 1.00 73.69 190 HIS A CA 1
ATOM 1554 C C . HIS A 1 190 ? 3.562 1.286 17.435 1.00 73.69 190 HIS A C 1
ATOM 1556 O O . HIS A 1 190 ? 3.924 1.934 16.453 1.00 73.69 190 HIS A O 1
ATOM 1562 N N . LYS A 1 191 ? 4.205 0.192 17.851 1.00 77.69 191 LYS A N 1
ATOM 1563 C CA . LYS A 1 191 ? 5.343 -0.428 17.161 1.00 77.69 191 LYS A CA 1
ATOM 1564 C C . LYS A 1 191 ? 4.977 -1.862 16.800 1.00 77.69 191 LYS A C 1
ATOM 1566 O O . LYS A 1 191 ? 4.667 -2.654 17.683 1.00 77.69 191 LYS A O 1
ATOM 1571 N N . LEU A 1 192 ? 4.973 -2.183 15.510 1.00 74.94 192 LEU A N 1
ATOM 1572 C CA . LEU A 1 192 ? 4.541 -3.489 14.994 1.00 74.94 192 LEU A CA 1
ATOM 1573 C C . LEU A 1 192 ? 5.522 -3.985 13.934 1.00 74.94 192 LEU A C 1
ATOM 1575 O O . LEU A 1 192 ? 6.134 -3.178 13.241 1.00 74.94 192 LEU A O 1
ATOM 1579 N N . HIS A 1 193 ? 5.640 -5.299 13.747 1.00 77.62 193 HIS A N 1
ATOM 1580 C CA . HIS A 1 193 ? 6.296 -5.819 12.546 1.00 77.62 193 HIS A CA 1
ATOM 1581 C C . HIS A 1 193 ? 5.468 -5.455 11.302 1.00 77.62 193 HIS A C 1
ATOM 1583 O O . HIS A 1 193 ? 4.237 -5.446 11.360 1.00 77.62 193 HIS A O 1
ATOM 1589 N N . SER A 1 194 ? 6.119 -5.150 10.180 1.00 70.12 194 SER A N 1
ATOM 1590 C CA . SER A 1 194 ? 5.447 -4.735 8.939 1.00 70.12 194 SER A CA 1
ATOM 1591 C C . SER A 1 194 ? 4.498 -5.803 8.405 1.00 70.12 194 SER A C 1
ATOM 1593 O O . SER A 1 194 ? 3.384 -5.466 8.011 1.00 70.12 194 SER A O 1
ATOM 1595 N N . ASP A 1 195 ? 4.879 -7.074 8.516 1.00 68.25 195 ASP A N 1
ATOM 1596 C CA . ASP A 1 195 ? 4.012 -8.196 8.151 1.00 68.25 195 ASP A CA 1
ATOM 1597 C C . ASP A 1 195 ? 2.786 -8.263 9.065 1.00 68.25 195 ASP A C 1
ATOM 1599 O O . ASP A 1 195 ? 1.654 -8.257 8.596 1.00 68.25 195 ASP A O 1
ATOM 1603 N N . LEU A 1 196 ? 2.970 -8.183 10.385 1.00 73.00 196 LEU A N 1
ATOM 1604 C CA . LEU A 1 196 ? 1.849 -8.142 11.328 1.00 73.00 196 LEU A CA 1
ATOM 1605 C C . LEU A 1 196 ? 0.907 -6.958 11.046 1.00 73.00 196 LEU A C 1
ATOM 1607 O O . LEU A 1 196 ? -0.314 -7.095 11.079 1.00 73.00 196 LEU A O 1
ATOM 1611 N N . ASN A 1 197 ? 1.457 -5.791 10.715 1.00 76.38 197 ASN A N 1
ATOM 1612 C CA . ASN A 1 197 ? 0.665 -4.627 10.338 1.00 76.38 197 ASN A CA 1
ATOM 1613 C C . ASN A 1 197 ? -0.099 -4.841 9.015 1.00 76.38 197 ASN A C 1
ATOM 1615 O O . ASN A 1 197 ? -1.258 -4.438 8.899 1.00 76.38 197 ASN A O 1
ATOM 1619 N N . GLY A 1 198 ? 0.519 -5.489 8.025 1.00 73.94 198 GLY A N 1
ATOM 1620 C CA . GLY A 1 198 ? -0.133 -5.883 6.772 1.00 73.94 198 GLY A CA 1
ATOM 1621 C C . GLY A 1 198 ? -1.294 -6.851 7.009 1.00 73.94 198 GLY A C 1
ATOM 1622 O O . GLY A 1 198 ? -2.397 -6.641 6.503 1.00 73.94 198 GLY A O 1
ATOM 1623 N N . ALA A 1 199 ? -1.084 -7.841 7.874 1.00 71.94 199 ALA A N 1
ATOM 1624 C CA . ALA A 1 199 ? -2.049 -8.879 8.210 1.00 71.94 199 ALA A CA 1
ATOM 1625 C C . ALA A 1 199 ? -3.327 -8.301 8.803 1.00 71.94 199 ALA A C 1
ATOM 1627 O O . ALA A 1 199 ? -4.442 -8.573 8.352 1.00 71.94 199 ALA A O 1
ATOM 1628 N N . LEU A 1 200 ? -3.151 -7.424 9.783 1.00 75.62 200 LEU A N 1
ATOM 1629 C CA . LEU A 1 200 ? -4.248 -6.745 10.449 1.00 75.62 200 LEU A CA 1
ATOM 1630 C C . LEU A 1 200 ? -4.979 -5.781 9.506 1.00 75.62 200 LEU A C 1
ATOM 1632 O O . LEU A 1 200 ? -6.193 -5.618 9.619 1.00 75.62 200 LEU A O 1
ATOM 1636 N N . ASN A 1 201 ? -4.281 -5.167 8.543 1.00 74.69 201 ASN A N 1
ATOM 1637 C CA . ASN A 1 201 ? -4.918 -4.341 7.519 1.00 74.69 201 ASN A CA 1
ATOM 1638 C C . ASN A 1 201 ? -5.797 -5.164 6.569 1.00 74.69 201 ASN A C 1
ATOM 1640 O O . ASN A 1 201 ? -6.915 -4.736 6.272 1.00 74.69 201 ASN A O 1
ATOM 1644 N N . ILE A 1 202 ? -5.329 -6.332 6.120 1.00 71.12 202 ILE A N 1
ATOM 1645 C CA . ILE A 1 202 ? -6.121 -7.252 5.289 1.00 71.12 202 ILE A CA 1
ATOM 1646 C C . ILE A 1 202 ? -7.348 -7.723 6.068 1.00 71.12 202 ILE A C 1
ATOM 1648 O O . ILE A 1 202 ? -8.473 -7.578 5.587 1.00 71.12 202 ILE A O 1
ATOM 1652 N N . MET A 1 203 ? -7.143 -8.180 7.307 1.00 71.00 203 MET A N 1
ATOM 1653 C CA . MET A 1 203 ? -8.220 -8.591 8.201 1.00 71.00 203 MET A CA 1
ATOM 1654 C C . MET A 1 203 ? -9.260 -7.474 8.358 1.00 71.00 203 MET A C 1
ATOM 1656 O O . MET A 1 203 ? -10.438 -7.673 8.068 1.00 71.00 203 MET A O 1
ATOM 1660 N N . ARG A 1 204 ? -8.835 -6.256 8.707 1.00 72.44 204 ARG A N 1
ATOM 1661 C CA . ARG A 1 204 ? -9.733 -5.102 8.838 1.00 72.44 204 ARG A CA 1
ATOM 1662 C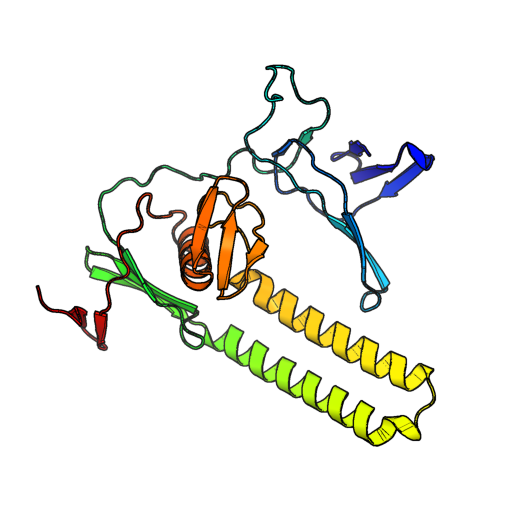 C . ARG A 1 204 ? -10.553 -4.848 7.580 1.00 72.44 204 ARG A C 1
ATOM 1664 O O . ARG A 1 204 ? -11.727 -4.514 7.686 1.00 72.44 204 ARG A O 1
ATOM 1671 N N . ARG A 1 205 ? -9.953 -4.963 6.393 1.00 64.44 205 ARG A N 1
ATOM 1672 C CA . ARG A 1 205 ? -10.654 -4.708 5.125 1.00 64.44 205 ARG A CA 1
ATOM 1673 C C . ARG A 1 205 ? -11.713 -5.753 4.820 1.00 64.44 205 ARG A C 1
ATOM 1675 O O . ARG A 1 205 ? -12.723 -5.406 4.221 1.00 64.44 205 ARG A O 1
ATOM 1682 N N . ALA A 1 206 ? -11.475 -6.994 5.208 1.00 59.47 206 ALA A N 1
ATOM 1683 C CA . ALA A 1 206 ? -12.350 -8.087 4.843 1.00 59.47 206 ALA A CA 1
ATOM 1684 C C . ALA A 1 206 ? -13.426 -8.389 5.889 1.00 59.47 206 ALA A C 1
ATOM 1686 O O . ALA A 1 206 ? -14.567 -8.649 5.527 1.00 59.47 206 ALA A O 1
ATOM 1687 N N . ILE A 1 207 ? -13.088 -8.304 7.180 1.00 65.00 207 ILE A N 1
ATOM 1688 C CA . ILE A 1 207 ? -14.026 -8.578 8.280 1.00 65.00 207 ILE A CA 1
ATOM 1689 C C . ILE A 1 207 ? -14.458 -7.320 9.048 1.00 65.00 207 ILE A C 1
ATOM 1691 O O . ILE A 1 207 ? -15.258 -7.405 9.979 1.00 65.00 207 ILE A O 1
ATOM 1695 N N . GLY A 1 208 ? -13.916 -6.145 8.711 1.00 64.25 208 GLY A N 1
ATOM 1696 C CA . GLY A 1 208 ? -14.244 -4.878 9.377 1.00 64.25 208 GLY A CA 1
ATOM 1697 C C . GLY A 1 208 ? -13.715 -4.754 10.810 1.00 64.25 208 GLY A C 1
ATOM 1698 O O . GLY A 1 208 ? -14.108 -3.830 11.521 1.00 64.25 208 GLY A O 1
ATOM 1699 N N . LYS A 1 209 ? -12.867 -5.686 11.266 1.00 65.00 209 LYS A N 1
ATOM 1700 C CA . LYS A 1 209 ? -12.441 -5.816 12.668 1.00 65.00 209 LYS A CA 1
ATOM 1701 C C . LYS A 1 209 ? -10.939 -6.053 12.790 1.00 65.00 209 LYS A C 1
ATOM 1703 O O . LYS A 1 209 ? -10.319 -6.612 11.890 1.00 65.00 209 LYS A O 1
ATOM 1708 N N . ILE A 1 210 ? -10.386 -5.636 13.927 1.00 70.25 210 ILE A N 1
ATOM 1709 C CA . ILE A 1 210 ? -8.985 -5.825 14.310 1.00 70.25 210 ILE A CA 1
ATOM 1710 C C . ILE A 1 210 ? -8.970 -6.331 15.762 1.00 70.25 210 ILE A C 1
ATOM 1712 O O . ILE A 1 210 ? -9.746 -5.808 16.569 1.00 70.25 210 ILE A O 1
ATOM 1716 N N . PRO A 1 211 ? -8.130 -7.314 16.126 1.00 67.75 211 PRO A N 1
ATOM 1717 C CA . PRO A 1 211 ? -7.989 -7.754 17.507 1.00 67.75 211 PRO A CA 1
ATOM 1718 C C . PRO A 1 211 ? -7.462 -6.617 18.399 1.00 67.75 211 PRO A C 1
ATOM 1720 O O . PRO A 1 211 ? -6.466 -5.984 18.038 1.00 67.75 211 PRO A O 1
ATOM 1723 N N . PRO A 1 212 ? -8.080 -6.366 19.568 1.00 63.19 212 PRO A N 1
ATOM 1724 C CA . PRO A 1 212 ? -7.665 -5.291 20.469 1.00 63.19 212 PRO A CA 1
ATOM 1725 C C . PRO A 1 212 ? -6.346 -5.612 21.185 1.00 63.19 212 PRO A C 1
ATOM 1727 O O . PRO A 1 212 ? -5.633 -4.705 21.593 1.00 63.19 212 PRO A O 1
ATOM 1730 N N . VAL A 1 213 ? -6.005 -6.897 21.310 1.00 67.50 213 VAL A N 1
ATOM 1731 C CA . VAL A 1 213 ? -4.773 -7.375 21.939 1.00 67.50 213 VAL A CA 1
ATOM 1732 C C . VAL A 1 213 ? -4.064 -8.319 20.979 1.00 67.50 213 VAL A C 1
ATOM 1734 O O . VAL A 1 213 ? -4.658 -9.295 20.517 1.00 67.50 213 VAL A O 1
ATOM 1737 N N . ILE A 1 214 ? -2.783 -8.054 20.718 1.00 67.38 214 ILE A N 1
ATOM 1738 C CA . ILE A 1 214 ? -1.892 -8.985 20.022 1.00 67.38 214 ILE A CA 1
ATOM 1739 C C . ILE A 1 214 ? -1.059 -9.696 21.080 1.00 67.38 214 ILE A C 1
ATOM 1741 O O . ILE A 1 214 ? -0.205 -9.091 21.726 1.00 67.38 214 ILE A O 1
ATOM 1745 N N . LYS A 1 215 ? -1.325 -10.986 21.283 1.00 66.12 215 LYS A N 1
ATOM 1746 C CA . LYS A 1 215 ? -0.460 -11.840 22.105 1.00 66.12 215 LYS A CA 1
ATOM 1747 C C . LYS A 1 215 ? 0.775 -12.245 21.292 1.00 66.12 215 LYS A C 1
ATOM 1749 O O . LYS A 1 215 ? 0.797 -12.061 20.077 1.00 66.12 215 LYS A O 1
ATOM 1754 N N . LYS A 1 216 ? 1.810 -12.774 21.959 1.00 63.72 216 LYS A N 1
ATOM 1755 C CA . LYS A 1 216 ? 3.036 -13.246 21.288 1.00 63.72 216 LYS A CA 1
ATOM 1756 C C . LYS A 1 216 ? 2.689 -14.081 20.041 1.00 63.72 216 LYS A C 1
ATOM 1758 O O . LYS A 1 216 ? 1.765 -14.891 20.136 1.00 63.72 216 LYS A O 1
ATOM 1763 N N . PRO A 1 217 ? 3.422 -13.907 18.922 1.00 57.00 217 PRO A N 1
ATOM 1764 C CA . PRO A 1 217 ? 3.252 -14.740 17.740 1.00 57.00 217 PRO A CA 1
ATOM 1765 C C . PRO A 1 217 ? 3.301 -16.215 18.137 1.00 57.00 217 PRO A C 1
ATOM 1767 O O . PRO A 1 217 ? 4.237 -16.646 18.813 1.00 57.00 217 PRO A O 1
ATOM 1770 N N . LEU A 1 218 ? 2.266 -16.959 17.761 1.00 55.50 218 LEU A N 1
ATOM 1771 C CA . LEU A 1 218 ? 2.194 -18.399 17.953 1.00 55.50 218 LEU A CA 1
ATOM 1772 C C . LEU A 1 218 ? 2.471 -19.058 16.606 1.00 55.50 218 LEU A C 1
ATOM 1774 O O . LEU A 1 218 ? 1.893 -18.675 15.591 1.00 55.50 218 LEU A O 1
ATOM 1778 N N . SER A 1 219 ? 3.378 -20.027 16.603 1.00 53.41 219 SER A N 1
ATOM 1779 C CA . SER A 1 219 ? 3.728 -20.790 15.411 1.00 53.41 219 SER A CA 1
ATOM 1780 C C . SER A 1 219 ? 2.849 -22.037 15.350 1.00 53.41 219 SER A C 1
ATOM 1782 O O . SER A 1 219 ? 2.779 -22.791 16.322 1.00 53.41 219 SER A O 1
ATOM 1784 N N . PHE A 1 220 ? 2.193 -22.253 14.212 1.00 57.12 220 PHE A N 1
ATOM 1785 C CA . PHE A 1 220 ? 1.346 -23.416 13.962 1.00 57.12 220 PHE A CA 1
ATOM 1786 C C . PHE A 1 220 ? 1.756 -24.100 12.658 1.00 57.12 220 PHE A C 1
ATOM 1788 O O . PHE A 1 220 ? 2.194 -23.437 11.720 1.00 57.12 220 PHE A O 1
ATOM 1795 N N . ILE A 1 221 ? 1.575 -25.415 12.599 1.00 52.25 221 ILE A N 1
ATOM 1796 C CA . ILE A 1 221 ? 1.548 -26.198 11.369 1.00 52.25 221 ILE A CA 1
ATOM 1797 C C . ILE A 1 221 ? 0.114 -26.137 10.849 1.00 52.25 221 ILE A C 1
ATOM 1799 O O . ILE A 1 221 ? -0.827 -26.473 11.572 1.00 52.25 221 ILE A O 1
ATOM 1803 N N . VAL A 1 222 ? -0.046 -25.670 9.614 1.00 47.34 222 VAL A N 1
ATOM 1804 C CA . VAL A 1 222 ? -1.333 -25.639 8.916 1.00 47.34 222 VAL A CA 1
ATOM 1805 C C . VAL A 1 222 ? -1.315 -26.744 7.870 1.00 47.34 222 VAL A C 1
ATOM 1807 O O . VAL A 1 222 ? -0.611 -26.650 6.868 1.00 47.34 222 VAL A O 1
ATOM 1810 N N . GLU A 1 223 ? -2.080 -27.797 8.122 1.00 45.84 223 GLU A N 1
ATOM 1811 C CA . GLU A 1 223 ? -2.351 -28.868 7.169 1.00 45.84 223 GLU A CA 1
ATOM 1812 C C . GLU A 1 223 ? -3.669 -28.593 6.443 1.00 45.84 223 GLU A C 1
ATOM 1814 O O . GLU A 1 223 ? -4.486 -27.788 6.889 1.00 45.84 223 GLU A O 1
ATOM 1819 N N . HIS A 1 224 ? -3.919 -29.305 5.343 1.00 37.03 224 HIS A N 1
ATOM 1820 C CA . HIS A 1 224 ? -5.142 -29.149 4.547 1.00 37.03 224 HIS A CA 1
ATOM 1821 C C . HIS A 1 224 ? -6.436 -29.245 5.382 1.00 37.03 224 HIS A C 1
ATOM 1823 O O . HIS A 1 224 ? -7.412 -28.570 5.073 1.00 37.03 224 HIS A O 1
ATOM 1829 N N . ASN A 1 225 ? -6.415 -30.034 6.463 1.00 40.72 225 ASN A N 1
ATOM 1830 C CA . ASN A 1 225 ? -7.584 -30.321 7.295 1.00 40.72 225 ASN A CA 1
ATOM 1831 C C . ASN A 1 225 ? -7.419 -29.927 8.775 1.00 40.72 225 ASN A C 1
ATOM 1833 O O . ASN A 1 225 ? -8.344 -30.147 9.555 1.00 40.72 225 ASN A O 1
ATOM 1837 N N . ARG A 1 226 ? -6.248 -29.434 9.214 1.00 48.88 226 ARG A N 1
ATOM 1838 C CA . ARG A 1 226 ? -5.936 -29.262 10.649 1.00 48.88 226 ARG A CA 1
ATOM 1839 C C . ARG A 1 226 ? -4.967 -28.110 10.905 1.00 48.88 226 ARG A C 1
ATOM 1841 O O . ARG A 1 226 ? -4.152 -27.767 10.056 1.00 48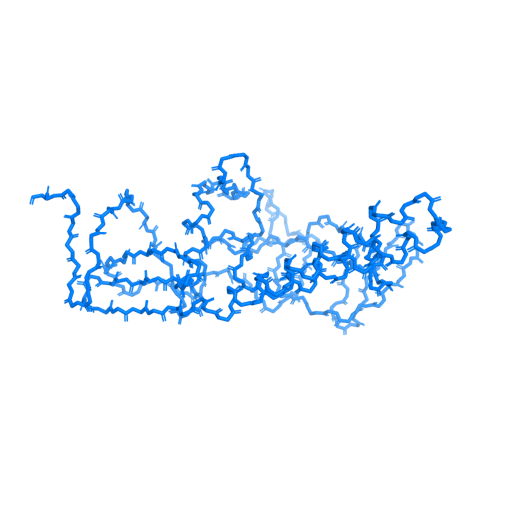.88 226 ARG A O 1
ATOM 1848 N N . VAL A 1 227 ? -5.022 -27.553 12.115 1.00 48.84 227 VAL A N 1
ATOM 1849 C CA . VAL A 1 227 ? -4.055 -26.568 12.622 1.00 48.84 227 VAL A CA 1
ATOM 1850 C C . VAL A 1 227 ? -3.513 -27.068 13.958 1.00 48.84 227 VAL A C 1
ATOM 1852 O O . VAL A 1 227 ? -4.289 -27.268 14.890 1.00 48.84 227 VAL A O 1
ATOM 1855 N N . ALA A 1 228 ? -2.197 -27.268 14.057 1.00 51.56 228 ALA A N 1
ATOM 1856 C CA . ALA A 1 228 ? -1.528 -27.780 15.257 1.00 51.56 228 ALA A CA 1
ATOM 1857 C C . ALA A 1 228 ? -0.408 -26.826 15.719 1.00 51.56 228 ALA A C 1
ATOM 1859 O O . ALA A 1 228 ? 0.318 -26.298 14.880 1.00 51.56 228 ALA A O 1
ATOM 1860 N N . PRO A 1 229 ? -0.235 -26.553 17.024 1.00 53.41 229 PRO A N 1
ATOM 1861 C CA . PRO A 1 229 ? 0.842 -25.684 17.505 1.00 53.41 229 PRO A CA 1
ATOM 1862 C C . PRO A 1 229 ? 2.222 -26.344 17.333 1.00 53.41 229 PRO A C 1
ATOM 1864 O O . PRO A 1 229 ? 2.402 -27.504 17.681 1.00 53.41 229 PRO A O 1
ATOM 1867 N N . ILE A 1 230 ? 3.217 -25.591 16.841 1.00 58.97 230 ILE A N 1
ATOM 1868 C CA . ILE A 1 230 ? 4.603 -26.082 16.652 1.00 58.97 230 ILE A CA 1
ATOM 1869 C C . ILE A 1 230 ? 5.292 -26.344 17.997 1.00 58.97 230 ILE A C 1
ATOM 1871 O O . ILE A 1 230 ? 6.125 -27.236 18.119 1.00 58.97 230 ILE A O 1
ATOM 1875 N N . LYS A 1 231 ? 4.945 -25.562 19.023 1.00 50.75 231 LYS A N 1
ATOM 1876 C CA . LYS A 1 231 ? 5.334 -25.834 20.406 1.00 50.75 231 LYS A CA 1
ATOM 1877 C C . LYS A 1 231 ? 4.092 -26.304 21.143 1.00 50.75 231 LYS A C 1
ATOM 1879 O O . LYS A 1 231 ? 3.211 -25.489 21.417 1.00 50.75 231 LYS A O 1
ATOM 1884 N N . GLY A 1 232 ? 4.024 -27.608 21.406 1.00 43.22 232 GLY A N 1
ATOM 1885 C CA . GLY A 1 232 ? 3.017 -28.185 22.288 1.00 43.22 232 GLY A CA 1
ATOM 1886 C C . GLY A 1 232 ? 2.996 -27.424 23.611 1.00 43.22 232 GLY A C 1
ATOM 1887 O O . GLY A 1 232 ? 4.047 -27.081 24.157 1.00 43.22 232 GLY A O 1
ATOM 1888 N N . ARG A 1 233 ? 1.797 -27.090 24.075 1.00 38.56 233 ARG A N 1
ATOM 1889 C CA . ARG A 1 233 ? 1.564 -27.000 25.511 1.00 38.56 233 ARG A CA 1
ATOM 1890 C C . ARG A 1 233 ? 1.153 -28.377 25.981 1.00 38.56 233 ARG A C 1
ATOM 1892 O O . ARG A 1 233 ? 0.406 -29.016 25.208 1.00 38.56 233 ARG A O 1
#

Sequence (233 aa):
YIVDVESKVLILKDFNLEIKFVGRLRWFGRQGRLEMHYDEARNAWYACIPVEVGVEEAKTGKKSKHIVKGERRVIQIKSPKGNKAASIDLGINNLASVVVSDGTWILYKGIRAKEDYFYFMKRIAEVQSLRDTLRDKLLDNAIDELNHEMRRLYGKLMRRLLHLYRNHCAYHGIEVERKPRGVVHCPMGHKLHSDLNGALNIMRRAIGKIPPVIKKPLSFIVEHNRVAPIKGR